Protein AF-J9GI43-F1 (afdb_monomer_lite)

pLDDT: mean 88.98, std 11.01, range [32.19, 98.62]

Secondary structure (DSSP, 8-state):
----------HHHH--SHHHHHHPPP--HHHHHHHHHHTT--SHHHHHHHHHHHHHHHTT---HHHHHHHHHHHHHHSS-HHHHHHHHHHHHHHHHHHHHHHHHHHHHHHHHHHHTTEEEETTEEEE--STTPPPEE-BSEEEEEEEEEE-TTT-EEEEEEEETT--EEEEEEEHHHHS-HHHHHHHHHTTSS--B-S-HHHHHHHHHHHHHTPPEEEE--S-EEETTTTEEEETTEEEETTEEEE--TTSEEE-TT--EEE-GGG-TTTTT-TTS-HHHHHS---TT-SS-HHHHHT-

Foldseek 3Di:
DDDPPDDDDDPCRQCPDPVSVVPDDDDDPLLVQLLVQVVPDDDPVSVVVSLLVSLVVLLPPPDPVVSQVSLCSSCVSDPHSVSSVVSNVVVVVVVVVVVVVVVVVVVVLQVLQVVLQWHDDLQWIWGDDPDPDDIDTFKQWDWAWDAFADDPPWIWTWIWIQGSVRDIDIFIDTVVLLQDPVSVQVRQVVRPRIGGDDDSSVSVSSCVSRVVVHHYAYEDPDAAADPVVQWGHALQFIQHPNDTFGADQQQWTQDPVRHIYHRRNNHPVCVPPCVPPVVRVVRHDDPPDPDDPVRVVVD

Structure (mmCIF, N/CA/C/O backbone):
data_AF-J9GI43-F1
#
_entry.id   AF-J9GI43-F1
#
loop_
_atom_site.group_PDB
_atom_site.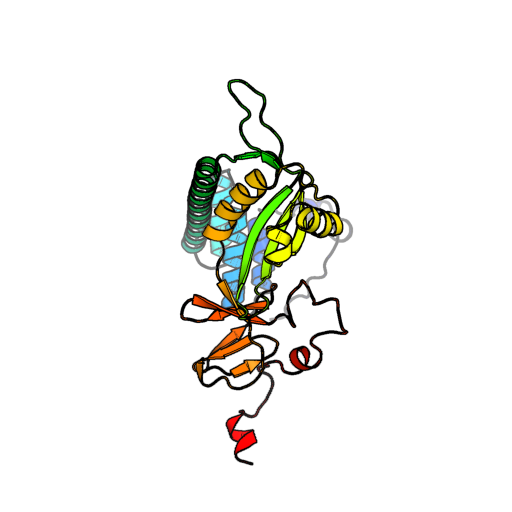id
_atom_site.type_symbol
_atom_site.label_atom_id
_atom_site.label_alt_id
_atom_site.label_comp_id
_atom_site.label_asym_id
_atom_site.label_entity_id
_atom_site.label_seq_id
_atom_site.pdbx_PDB_ins_code
_atom_site.Cartn_x
_atom_site.Cartn_y
_atom_site.Cartn_z
_atom_site.occupancy
_atom_site.B_iso_or_equiv
_atom_site.auth_seq_id
_atom_site.auth_comp_id
_atom_site.auth_asym_id
_atom_site.auth_atom_id
_atom_site.pdbx_PDB_model_num
ATOM 1 N N . ALA A 1 1 ? 6.685 -47.792 -23.337 1.00 35.84 1 ALA A N 1
ATOM 2 C CA . ALA A 1 1 ? 7.843 -47.096 -23.929 1.00 35.84 1 ALA A CA 1
ATOM 3 C C . ALA A 1 1 ? 8.709 -46.591 -22.785 1.00 35.84 1 ALA A C 1
ATOM 5 O O . ALA A 1 1 ? 8.205 -45.839 -21.958 1.00 35.84 1 ALA A O 1
ATOM 6 N N . ASN A 1 2 ? 9.942 -47.086 -22.672 1.00 32.19 2 ASN A N 1
ATOM 7 C CA . ASN A 1 2 ? 10.874 -46.687 -21.617 1.00 32.19 2 ASN A CA 1
ATOM 8 C C . ASN A 1 2 ? 11.159 -45.187 -21.737 1.00 32.19 2 ASN A C 1
ATOM 10 O O . ASN A 1 2 ? 11.643 -44.737 -22.772 1.00 32.19 2 ASN A O 1
ATOM 14 N N . ARG A 1 3 ? 10.839 -44.414 -20.694 1.00 41.19 3 ARG A N 1
ATOM 15 C CA . ARG A 1 3 ? 11.353 -43.050 -20.546 1.00 41.19 3 ARG A CA 1
ATOM 16 C C . ARG A 1 3 ? 12.842 -43.182 -20.231 1.00 41.19 3 ARG A C 1
ATOM 18 O O . ARG A 1 3 ? 13.187 -43.654 -19.152 1.00 41.19 3 ARG A O 1
ATOM 25 N N . GLU A 1 4 ? 13.705 -42.833 -21.182 1.00 39.66 4 GLU A N 1
ATOM 26 C CA . GLU A 1 4 ? 15.142 -42.711 -20.926 1.00 39.66 4 GLU A CA 1
ATOM 27 C C . GLU A 1 4 ? 15.361 -41.745 -19.759 1.00 39.66 4 GLU A C 1
ATOM 29 O O . GLU A 1 4 ? 14.876 -40.610 -19.765 1.00 39.66 4 GLU A O 1
ATOM 34 N N . VAL A 1 5 ? 16.076 -42.206 -18.735 1.00 46.59 5 VAL A N 1
ATOM 35 C CA . VAL A 1 5 ? 16.521 -41.350 -17.638 1.00 46.59 5 VAL A CA 1
ATOM 36 C C . VAL A 1 5 ? 17.623 -40.459 -18.201 1.00 46.59 5 VAL A C 1
ATOM 38 O O . VAL A 1 5 ? 18.751 -40.899 -18.405 1.00 46.59 5 VAL A O 1
ATOM 41 N N . LEU A 1 6 ? 17.279 -39.207 -18.502 1.00 56.28 6 LEU A N 1
ATOM 42 C CA . LEU A 1 6 ? 18.229 -38.197 -18.961 1.00 56.28 6 LEU A CA 1
ATOM 43 C C . LEU A 1 6 ? 19.194 -37.861 -17.818 1.00 56.28 6 LEU A C 1
ATOM 45 O O . LEU A 1 6 ? 18.869 -37.076 -16.927 1.00 56.28 6 LEU A O 1
ATOM 49 N N . ILE A 1 7 ? 20.386 -38.453 -17.846 1.00 71.75 7 ILE A N 1
ATOM 50 C CA . ILE A 1 7 ? 21.482 -38.081 -16.951 1.00 71.75 7 ILE A CA 1
ATOM 51 C C . ILE A 1 7 ? 22.000 -36.710 -17.397 1.00 71.75 7 ILE A C 1
ATOM 53 O O . ILE A 1 7 ? 22.328 -36.497 -18.566 1.00 71.75 7 ILE A O 1
ATOM 57 N N . LYS A 1 8 ? 22.028 -35.752 -16.468 1.00 78.56 8 LYS A N 1
ATOM 58 C CA . LYS A 1 8 ? 22.567 -34.414 -16.719 1.00 78.56 8 LYS A CA 1
ATOM 59 C C . LYS A 1 8 ? 24.091 -34.504 -16.798 1.00 78.56 8 LYS A C 1
ATOM 61 O O . LYS A 1 8 ? 24.728 -34.785 -15.790 1.00 78.56 8 LYS A O 1
ATOM 66 N N . ASN A 1 9 ? 24.643 -34.202 -17.966 1.00 84.94 9 ASN A N 1
ATOM 67 C CA . ASN A 1 9 ? 26.082 -34.082 -18.185 1.00 84.94 9 ASN A CA 1
ATOM 68 C C . ASN A 1 9 ? 26.480 -32.600 -18.224 1.00 84.94 9 ASN A C 1
ATOM 70 O O . ASN A 1 9 ? 25.691 -31.757 -18.666 1.00 84.94 9 ASN A O 1
ATOM 74 N N . ASP A 1 10 ? 27.682 -32.279 -17.753 1.00 88.81 10 ASP A N 1
ATOM 75 C CA . ASP A 1 10 ? 28.324 -31.005 -18.074 1.00 88.81 10 ASP A CA 1
ATOM 76 C C . ASP A 1 10 ? 28.932 -31.051 -19.488 1.00 88.81 10 ASP A C 1
ATOM 78 O O . ASP A 1 10 ? 28.861 -32.069 -20.185 1.00 88.81 10 ASP A O 1
ATOM 82 N N . ALA A 1 11 ? 29.460 -29.916 -19.950 1.00 86.50 11 ALA A N 1
ATOM 83 C CA . ALA A 1 11 ? 29.985 -29.799 -21.308 1.00 86.50 11 ALA A CA 1
ATOM 84 C C . ALA A 1 11 ? 31.150 -30.770 -21.551 1.00 86.50 11 ALA A C 1
ATOM 86 O O . ALA A 1 11 ? 31.143 -31.467 -22.563 1.00 86.50 11 ALA A O 1
ATOM 87 N N . ASP A 1 12 ? 32.080 -30.869 -20.599 1.00 88.19 12 ASP A N 1
ATOM 88 C CA . ASP A 1 12 ? 33.283 -31.697 -20.722 1.00 88.19 12 ASP A CA 1
ATOM 89 C C . ASP A 1 12 ? 32.953 -33.197 -20.680 1.00 88.19 12 ASP A C 1
ATOM 91 O O . ASP A 1 12 ? 33.539 -33.982 -21.424 1.00 88.19 12 ASP A O 1
ATOM 95 N N . SER A 1 13 ? 31.957 -33.609 -19.885 1.00 91.00 13 SER A N 1
ATOM 96 C CA . SER A 1 13 ? 31.507 -35.008 -19.858 1.00 91.00 13 SER A CA 1
ATOM 97 C C . SER A 1 13 ? 30.713 -35.395 -21.106 1.00 91.00 13 SER A C 1
ATOM 99 O O . SER A 1 13 ? 30.683 -36.573 -21.467 1.00 91.00 13 SER A O 1
ATOM 101 N N . TYR A 1 14 ? 30.042 -34.437 -21.756 1.00 87.50 14 TYR A N 1
ATOM 102 C CA . TYR A 1 14 ? 29.200 -34.694 -22.928 1.00 87.50 14 TYR A CA 1
ATOM 103 C C . TYR A 1 14 ? 29.969 -34.605 -24.253 1.00 87.50 14 TYR A C 1
ATOM 105 O O . TYR A 1 14 ? 29.785 -35.444 -25.135 1.00 87.50 14 TYR A O 1
ATOM 113 N N . ILE A 1 15 ? 30.831 -33.600 -24.412 1.00 91.25 15 ILE A N 1
ATOM 114 C CA . ILE A 1 15 ? 31.542 -33.311 -25.661 1.00 91.25 15 ILE A CA 1
ATOM 115 C C . ILE A 1 15 ? 32.872 -34.067 -25.657 1.00 91.25 15 ILE A C 1
ATOM 117 O O . ILE A 1 15 ? 33.941 -33.515 -25.420 1.00 91.25 15 ILE A O 1
ATOM 121 N N . GLN A 1 16 ? 32.791 -35.369 -25.924 1.00 92.19 16 GLN A N 1
ATOM 122 C CA . GLN A 1 16 ? 33.953 -36.266 -25.890 1.00 92.19 16 GLN A CA 1
ATOM 123 C C . GLN A 1 16 ? 34.709 -36.335 -27.226 1.00 92.19 16 GLN A C 1
ATOM 125 O O . GLN A 1 16 ? 35.770 -36.949 -27.315 1.00 92.19 16 GLN A O 1
ATOM 130 N N . SER A 1 17 ? 34.167 -35.731 -28.286 1.00 93.50 17 SER A N 1
ATOM 131 C CA . SER A 1 17 ? 34.776 -35.726 -29.614 1.00 93.50 17 SER A CA 1
ATOM 132 C C . SER A 1 17 ? 34.370 -34.498 -30.426 1.00 93.50 17 SER A C 1
ATOM 134 O O . SER A 1 17 ? 33.330 -33.875 -30.188 1.00 93.50 17 SER A O 1
ATOM 136 N N . MET A 1 18 ? 35.190 -34.181 -31.431 1.00 91.44 18 MET A N 1
ATOM 137 C CA . MET A 1 18 ? 34.902 -33.114 -32.391 1.00 91.44 18 MET A CA 1
ATOM 138 C C . MET A 1 18 ? 33.606 -33.387 -33.166 1.00 91.44 18 MET A C 1
ATOM 140 O O . MET A 1 18 ? 32.841 -32.463 -33.429 1.00 91.44 18 MET A O 1
ATOM 144 N N . ASP A 1 19 ? 33.318 -34.653 -33.471 1.00 93.88 19 ASP A N 1
ATOM 145 C CA . ASP A 1 19 ? 32.086 -35.043 -34.163 1.00 93.88 19 ASP A CA 1
ATOM 146 C C . ASP A 1 19 ? 30.840 -34.736 -33.321 1.00 93.88 19 ASP A C 1
ATOM 148 O O . ASP A 1 19 ? 29.858 -34.202 -33.840 1.00 93.88 19 ASP A O 1
ATOM 152 N N . ILE A 1 20 ? 30.890 -34.997 -32.006 1.00 90.19 20 ILE A N 1
ATOM 153 C CA . ILE A 1 20 ? 29.801 -34.636 -31.086 1.00 90.19 20 ILE A CA 1
ATOM 154 C C . ILE A 1 20 ? 29.624 -33.120 -31.067 1.00 90.19 20 ILE A C 1
ATOM 156 O O . ILE A 1 20 ? 28.498 -32.647 -31.220 1.00 90.19 20 ILE A O 1
ATOM 160 N N . TYR A 1 21 ? 30.719 -32.363 -30.946 1.00 89.25 21 TYR A N 1
ATOM 161 C CA . TYR A 1 21 ? 30.677 -30.901 -30.941 1.00 89.25 21 TYR A CA 1
ATOM 162 C C . TYR A 1 21 ? 30.021 -30.334 -32.207 1.00 89.25 21 TYR A C 1
ATOM 164 O O . TYR A 1 21 ? 29.091 -29.535 -32.117 1.00 89.25 21 TYR A O 1
ATOM 172 N N . LEU A 1 22 ? 30.449 -30.795 -33.385 1.00 91.75 22 LEU A N 1
ATOM 173 C CA . LEU A 1 22 ? 29.924 -30.334 -34.675 1.00 91.75 22 LEU A CA 1
ATOM 174 C C . LEU A 1 22 ? 28.471 -30.765 -34.925 1.00 91.75 22 LEU A C 1
ATOM 176 O O . LEU A 1 22 ? 27.777 -30.148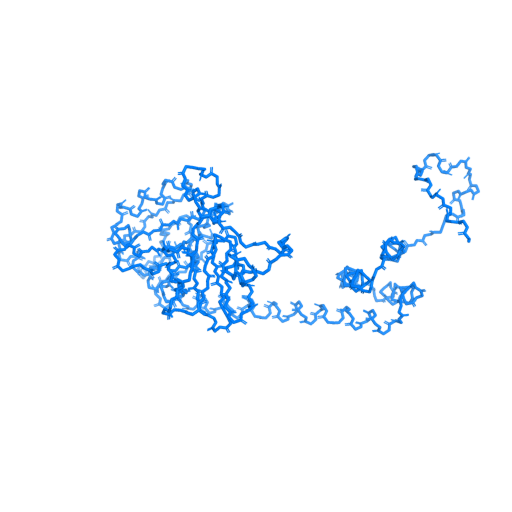 -35.732 1.00 91.75 22 LEU A O 1
ATOM 180 N N . SER A 1 23 ? 27.993 -31.803 -34.236 1.00 91.81 23 SER A N 1
ATOM 181 C CA . SER A 1 23 ? 26.600 -32.252 -34.326 1.00 91.81 23 SER A CA 1
ATOM 182 C C . SER A 1 23 ? 25.622 -31.432 -33.472 1.00 91.81 23 SER A C 1
ATOM 184 O O . SER A 1 23 ? 24.402 -31.566 -33.641 1.00 91.81 23 SER A O 1
ATOM 186 N N . LEU A 1 24 ? 26.127 -30.587 -32.559 1.00 89.19 24 LEU A N 1
ATOM 187 C CA . LEU A 1 24 ? 25.297 -29.768 -31.679 1.00 89.19 24 LEU A CA 1
ATOM 188 C C . LEU A 1 24 ? 24.480 -28.768 -32.497 1.00 89.19 24 LEU A C 1
ATOM 190 O O . LEU A 1 24 ? 25.004 -27.953 -33.252 1.00 89.19 24 LEU A O 1
ATOM 194 N N . LYS A 1 25 ? 23.160 -28.815 -32.318 1.00 88.56 25 LYS A N 1
ATOM 195 C CA . LYS A 1 25 ? 22.240 -27.896 -32.986 1.00 88.56 25 LYS A CA 1
ATOM 196 C C . LYS A 1 25 ? 21.964 -26.703 -32.092 1.00 88.56 25 LYS A C 1
ATOM 198 O O . LYS A 1 25 ? 21.468 -26.861 -30.975 1.00 88.56 25 LYS A O 1
ATOM 203 N N . GLU A 1 26 ? 22.217 -25.514 -32.620 1.00 88.56 26 GLU A N 1
ATOM 204 C CA . GLU A 1 26 ? 21.773 -24.283 -31.986 1.00 88.56 26 GLU A CA 1
ATOM 205 C C . GLU A 1 26 ? 20.250 -24.242 -31.884 1.00 88.56 26 GLU A C 1
ATOM 207 O O . GLU A 1 26 ? 19.511 -24.731 -32.747 1.00 88.56 26 GLU A O 1
ATOM 212 N N . LYS A 1 27 ? 19.772 -23.646 -30.795 1.00 90.50 27 LYS A N 1
ATOM 213 C CA . LYS A 1 27 ? 18.352 -23.565 -30.503 1.00 90.50 27 LYS A CA 1
ATOM 214 C C . LYS A 1 27 ? 18.026 -22.272 -29.790 1.00 90.50 27 LYS A C 1
ATOM 216 O O . LYS A 1 27 ? 18.730 -21.864 -28.871 1.00 90.50 27 LYS A O 1
ATOM 221 N N . TYR A 1 28 ? 16.905 -21.662 -30.163 1.00 94.19 28 TYR A N 1
ATOM 222 C CA . TYR A 1 28 ? 16.390 -20.517 -29.428 1.00 94.19 28 TYR A CA 1
ATOM 223 C C . TYR A 1 28 ? 16.081 -20.912 -27.989 1.00 94.19 28 TYR A C 1
ATOM 225 O O . TYR A 1 28 ? 15.345 -21.871 -27.742 1.00 94.19 28 TYR A O 1
ATOM 233 N N . PHE A 1 29 ? 16.589 -20.120 -27.046 1.00 94.44 29 PHE A N 1
ATOM 234 C CA . PHE A 1 29 ? 16.394 -20.340 -25.616 1.00 94.44 29 PHE A CA 1
ATOM 235 C C . PHE A 1 29 ? 14.920 -20.568 -25.250 1.00 94.44 29 PHE A C 1
ATOM 237 O O . PHE A 1 29 ? 14.605 -21.503 -24.524 1.00 94.44 29 PHE A O 1
ATOM 244 N N . LEU A 1 30 ? 14.006 -19.771 -25.813 1.00 94.88 30 LEU A N 1
ATOM 245 C CA . LEU A 1 30 ? 12.566 -19.876 -25.548 1.00 94.88 30 LEU A CA 1
ATOM 246 C C . LEU A 1 30 ? 11.972 -21.214 -26.002 1.00 94.88 30 LEU A C 1
ATOM 248 O O . LEU A 1 30 ? 11.105 -21.761 -25.328 1.00 94.88 30 LEU A O 1
ATOM 252 N N . VAL A 1 31 ? 12.462 -21.759 -27.117 1.00 95.38 31 VAL A N 1
ATOM 253 C CA . VAL A 1 31 ? 12.029 -23.061 -27.641 1.00 95.38 31 VAL A CA 1
ATOM 254 C C . VAL A 1 31 ? 12.610 -24.187 -26.789 1.00 95.38 31 VAL A C 1
ATOM 256 O O . VAL A 1 31 ? 11.893 -25.112 -26.425 1.00 95.38 31 VAL A O 1
ATOM 259 N N . TRP A 1 32 ? 13.892 -24.100 -26.425 1.00 95.06 32 TRP A N 1
ATOM 260 C CA . TRP A 1 32 ? 14.529 -25.057 -25.515 1.00 95.06 32 TRP A CA 1
ATOM 261 C C . TRP A 1 32 ? 13.838 -25.096 -24.142 1.00 95.06 32 TRP A C 1
ATOM 263 O O . TRP A 1 32 ? 13.542 -26.169 -23.620 1.00 95.06 32 TRP A O 1
ATOM 273 N N . MET A 1 33 ? 13.533 -23.926 -23.576 1.00 94.31 33 MET A N 1
ATOM 274 C CA . MET A 1 33 ? 12.859 -23.800 -22.284 1.00 94.31 33 MET A CA 1
ATOM 275 C C . MET A 1 33 ? 11.455 -24.404 -22.332 1.00 94.31 33 MET A C 1
ATOM 277 O O . MET A 1 33 ? 11.063 -25.106 -21.403 1.00 94.31 33 MET A O 1
ATOM 281 N N . ALA A 1 34 ? 10.723 -24.179 -23.426 1.00 95.19 34 ALA A N 1
ATOM 282 C CA . ALA A 1 34 ? 9.402 -24.757 -23.622 1.00 95.19 34 ALA A CA 1
ATOM 283 C C . ALA A 1 34 ? 9.424 -26.286 -23.592 1.00 95.19 34 ALA A C 1
ATOM 285 O O . ALA A 1 34 ? 8.627 -26.886 -22.881 1.00 95.19 34 ALA A O 1
ATOM 286 N N . GLU A 1 35 ? 10.367 -26.920 -24.288 1.00 93.44 35 GLU A N 1
ATOM 287 C CA . GLU A 1 35 ? 10.485 -28.384 -24.276 1.00 93.44 35 GLU A CA 1
ATOM 288 C C . GLU A 1 35 ? 10.730 -28.944 -22.880 1.00 93.44 35 GLU A C 1
ATOM 290 O O . GLU A 1 35 ? 10.177 -29.983 -22.532 1.00 93.44 35 GLU A O 1
ATOM 295 N N . LYS A 1 36 ? 11.547 -28.265 -22.069 1.00 91.69 36 LYS A N 1
ATOM 296 C CA . LYS A 1 36 ? 11.815 -28.703 -20.696 1.00 91.69 36 LYS A CA 1
ATOM 297 C C . LYS A 1 36 ? 10.607 -28.525 -19.786 1.00 91.69 36 LYS A C 1
ATOM 299 O O . LYS A 1 36 ? 10.346 -29.415 -18.987 1.00 91.69 36 LYS A O 1
ATOM 304 N N . LEU A 1 37 ? 9.879 -27.418 -19.928 1.00 91.75 37 LEU A N 1
ATOM 305 C CA . LEU A 1 37 ? 8.680 -27.152 -19.138 1.00 91.75 37 LEU A CA 1
ATOM 306 C C . LEU A 1 37 ? 7.557 -28.142 -19.475 1.00 91.75 37 LEU A C 1
ATOM 308 O O . LEU A 1 37 ? 7.090 -28.839 -18.583 1.00 91.75 37 LEU A O 1
ATOM 312 N N . PHE A 1 38 ? 7.196 -28.287 -20.753 1.00 92.44 38 PHE A N 1
ATOM 313 C CA . PHE A 1 38 ? 6.120 -29.198 -21.171 1.00 92.44 38 PHE A CA 1
ATOM 314 C C . PHE A 1 38 ? 6.453 -30.683 -20.961 1.00 92.44 38 PHE A C 1
ATOM 316 O O . PHE A 1 38 ? 5.553 -31.508 -20.862 1.00 92.44 38 PHE A O 1
ATOM 323 N N . ALA A 1 39 ? 7.734 -31.055 -20.861 1.00 88.69 39 ALA A N 1
ATOM 324 C CA . ALA A 1 39 ? 8.116 -32.419 -20.493 1.00 88.69 39 ALA A CA 1
ATOM 325 C C . ALA A 1 39 ? 7.852 -32.752 -19.009 1.00 88.69 39 ALA A C 1
ATOM 327 O O . ALA A 1 39 ? 7.870 -33.929 -18.647 1.00 88.69 39 ALA A O 1
ATOM 328 N N . GLN A 1 40 ? 7.658 -31.739 -18.157 1.00 87.06 40 GLN A N 1
ATOM 329 C CA . GLN A 1 40 ? 7.471 -31.883 -16.709 1.00 87.06 40 GLN A CA 1
ATOM 330 C C . GLN A 1 40 ? 6.020 -31.675 -16.258 1.00 87.06 40 GLN A C 1
ATOM 332 O O . GLN A 1 40 ? 5.701 -32.034 -15.129 1.00 87.06 40 GLN A O 1
ATOM 337 N N . THR A 1 41 ? 5.153 -31.123 -17.110 1.00 85.62 41 THR A N 1
ATOM 338 C CA . THR A 1 41 ? 3.746 -30.863 -16.779 1.00 85.62 41 THR A CA 1
ATOM 339 C C . THR A 1 41 ? 2.910 -32.140 -16.764 1.00 85.62 41 THR A C 1
ATOM 341 O O . THR A 1 41 ? 3.124 -33.047 -17.575 1.00 85.62 41 THR A O 1
ATOM 344 N N . SER A 1 42 ? 1.936 -32.195 -15.857 1.00 81.06 42 SER A N 1
ATOM 345 C CA . SER A 1 42 ? 1.058 -33.352 -15.645 1.00 81.06 42 SER A CA 1
ATOM 346 C C . SER A 1 42 ? -0.432 -33.060 -15.845 1.00 81.06 42 SER A C 1
ATOM 348 O O . SER A 1 42 ? -1.196 -33.997 -16.087 1.00 81.06 42 SER A O 1
ATOM 350 N N . ASP A 1 43 ? -0.839 -31.786 -15.812 1.00 86.31 43 ASP A N 1
ATOM 351 C CA . ASP A 1 43 ? -2.225 -31.361 -16.015 1.00 86.31 43 ASP A CA 1
ATOM 352 C C . ASP A 1 43 ? -2.376 -30.105 -16.901 1.00 86.31 43 ASP A C 1
ATOM 354 O O . ASP A 1 43 ? -1.421 -29.386 -17.206 1.00 86.31 43 ASP A O 1
ATOM 358 N N . LEU A 1 44 ? -3.622 -29.839 -17.318 1.00 83.75 44 LEU A N 1
ATOM 359 C CA . LEU A 1 44 ? -3.989 -28.722 -18.201 1.00 83.75 44 LEU A CA 1
ATOM 360 C C . LEU A 1 44 ? -3.718 -27.337 -17.582 1.00 83.75 44 LEU A C 1
ATOM 362 O O . LEU A 1 44 ? -3.514 -26.364 -18.315 1.00 83.75 44 LEU A O 1
ATOM 366 N N . ALA A 1 45 ? -3.748 -27.215 -16.252 1.00 81.69 45 ALA A N 1
ATOM 367 C CA . ALA A 1 45 ? -3.510 -25.945 -15.574 1.00 81.69 45 ALA A CA 1
ATOM 368 C C . ALA A 1 45 ? -2.016 -25.589 -15.616 1.00 81.69 45 ALA A C 1
ATOM 370 O O . ALA A 1 45 ? -1.664 -24.454 -15.954 1.00 81.69 45 ALA A O 1
ATOM 371 N N . GLU A 1 46 ? -1.138 -26.562 -15.360 1.00 85.75 46 GLU A N 1
ATOM 372 C CA . GLU A 1 46 ? 0.316 -26.425 -15.487 1.00 85.75 46 GLU A CA 1
ATOM 373 C C . GLU A 1 46 ? 0.738 -26.111 -16.934 1.00 85.75 46 GLU A C 1
ATOM 375 O O . GLU A 1 46 ? 1.593 -25.248 -17.168 1.00 85.75 46 GLU A O 1
ATOM 380 N N . GLU A 1 47 ? 0.095 -26.733 -17.927 1.00 88.75 47 GLU A N 1
ATOM 381 C CA . GLU A 1 47 ? 0.312 -26.418 -19.346 1.00 88.75 47 GLU A CA 1
ATOM 382 C C . GLU A 1 47 ? -0.044 -24.954 -19.669 1.00 88.75 47 GLU A C 1
ATOM 384 O O . GLU A 1 47 ? 0.710 -24.255 -20.358 1.00 88.75 47 GLU A O 1
ATOM 389 N N . GLY A 1 48 ? -1.160 -24.448 -19.130 1.00 87.44 48 GLY A N 1
ATOM 390 C CA . GLY A 1 48 ? -1.564 -23.044 -19.267 1.00 87.44 48 GLY A CA 1
ATOM 391 C C . GLY A 1 48 ? -0.570 -22.059 -18.634 1.00 87.44 48 GLY A C 1
ATOM 392 O O . GLY A 1 48 ? -0.278 -20.998 -19.206 1.00 87.44 48 GLY A O 1
ATOM 393 N N . GLN A 1 49 ? 0.013 -22.421 -17.488 1.00 90.19 49 GLN A N 1
ATOM 394 C CA . GLN A 1 49 ? 1.076 -21.640 -16.847 1.00 90.19 49 GLN A CA 1
ATOM 395 C C . GLN A 1 49 ? 2.353 -21.617 -17.698 1.00 90.19 49 GLN A C 1
ATOM 397 O O . GLN A 1 49 ? 2.976 -20.560 -17.843 1.00 90.19 49 GLN A O 1
ATOM 402 N N . CYS A 1 50 ? 2.713 -22.741 -18.327 1.00 93.25 50 CYS A N 1
ATOM 403 C CA . CYS A 1 50 ? 3.860 -22.818 -19.234 1.00 93.25 50 CYS A CA 1
ATOM 404 C C . CYS A 1 50 ? 3.696 -21.879 -20.433 1.00 93.25 50 CYS A C 1
ATOM 406 O O . CYS A 1 50 ? 4.609 -21.101 -20.733 1.00 93.25 50 CYS A O 1
ATOM 408 N N . VAL A 1 51 ? 2.519 -21.889 -21.073 1.00 94.69 51 VAL A N 1
ATOM 409 C CA . VAL A 1 51 ? 2.192 -20.960 -22.169 1.00 94.69 51 VAL A CA 1
ATOM 410 C C . VAL A 1 51 ? 2.368 -19.510 -21.725 1.00 94.69 51 VAL A C 1
ATOM 412 O O . VAL A 1 51 ? 3.047 -18.739 -22.408 1.00 94.69 51 VAL A O 1
ATOM 415 N N . SER A 1 52 ? 1.803 -19.148 -20.572 1.00 92.69 52 SER A N 1
ATOM 416 C CA . SER A 1 52 ? 1.874 -17.783 -20.038 1.00 92.69 52 SER A CA 1
ATOM 417 C C . SER A 1 52 ? 3.322 -17.351 -19.793 1.00 92.69 52 SER A C 1
ATOM 419 O O . SER A 1 52 ? 3.751 -16.313 -20.295 1.00 92.69 52 SER A O 1
ATOM 421 N N . ARG A 1 53 ? 4.117 -18.193 -19.122 1.00 94.75 53 ARG A N 1
ATOM 422 C CA . ARG A 1 53 ? 5.522 -17.914 -18.791 1.00 94.75 53 ARG A CA 1
ATOM 423 C C . ARG A 1 53 ? 6.400 -17.710 -20.027 1.00 94.75 53 ARG A C 1
ATOM 425 O O . ARG A 1 53 ? 7.217 -16.792 -20.070 1.00 94.75 53 ARG A O 1
ATOM 432 N N . ILE A 1 54 ? 6.249 -18.550 -21.049 1.00 96.44 54 ILE A N 1
ATOM 433 C CA . ILE A 1 54 ? 7.029 -18.421 -22.290 1.00 96.44 54 ILE A CA 1
ATOM 434 C C . ILE A 1 54 ? 6.573 -17.186 -23.079 1.00 96.44 54 ILE A C 1
ATOM 436 O O . ILE A 1 54 ? 7.410 -16.454 -23.612 1.00 96.44 54 ILE A O 1
ATOM 440 N N . ALA A 1 55 ? 5.265 -16.911 -23.124 1.00 95.88 55 ALA A N 1
ATOM 441 C CA . ALA A 1 55 ? 4.715 -15.728 -23.781 1.00 95.88 55 ALA A CA 1
ATOM 442 C C . ALA A 1 55 ? 5.180 -14.412 -23.118 1.00 95.88 55 ALA A C 1
ATOM 444 O O . ALA A 1 55 ? 5.447 -13.427 -23.815 1.00 95.88 55 ALA A O 1
ATOM 445 N N . GLU A 1 56 ? 5.365 -14.398 -21.794 1.00 93.31 56 GLU A N 1
ATOM 446 C CA . GLU A 1 56 ? 5.947 -13.261 -21.070 1.00 93.31 56 GLU A CA 1
ATOM 447 C C . GLU A 1 56 ? 7.377 -12.947 -21.503 1.00 93.31 56 GLU A C 1
ATOM 449 O O . GLU A 1 56 ? 7.736 -11.774 -21.606 1.00 93.31 56 GLU A O 1
ATOM 454 N N . LEU A 1 57 ? 8.188 -13.967 -21.787 1.00 95.06 57 LEU A N 1
ATOM 455 C CA . LEU A 1 57 ? 9.557 -13.778 -22.261 1.00 95.06 57 LEU A CA 1
ATOM 456 C C . LEU A 1 57 ? 9.594 -13.421 -23.753 1.00 95.06 57 LEU A C 1
ATOM 458 O O . LEU A 1 57 ? 10.323 -12.512 -24.155 1.00 95.06 57 LEU A O 1
ATOM 462 N N . LEU A 1 58 ? 8.748 -14.065 -24.566 1.00 94.75 58 LEU A N 1
ATOM 463 C CA . LEU A 1 58 ? 8.586 -13.768 -25.995 1.00 94.75 58 LEU A CA 1
ATOM 464 C C . LEU A 1 58 ? 8.287 -12.290 -26.261 1.00 94.75 58 LEU A C 1
ATOM 466 O O . LEU A 1 58 ? 8.718 -11.755 -27.282 1.00 94.75 58 LEU A O 1
ATOM 470 N N . ARG A 1 59 ? 7.582 -11.600 -25.352 1.00 92.88 59 ARG A N 1
ATOM 471 C CA . ARG A 1 59 ? 7.248 -10.176 -25.529 1.00 92.88 59 ARG A CA 1
ATOM 472 C C . ARG A 1 59 ? 8.483 -9.278 -25.665 1.00 92.88 59 ARG A C 1
ATOM 474 O O . ARG A 1 59 ? 8.345 -8.190 -26.221 1.00 92.88 59 ARG A O 1
ATOM 481 N N . PHE A 1 60 ? 9.638 -9.716 -25.156 1.00 92.62 60 PHE A N 1
ATOM 482 C CA . PHE A 1 60 ? 10.902 -8.977 -25.166 1.00 92.62 60 PHE A CA 1
ATOM 483 C C . PHE A 1 60 ? 11.773 -9.253 -26.397 1.00 92.62 60 PHE A C 1
ATOM 485 O O . PHE A 1 60 ? 12.766 -8.553 -26.602 1.00 92.62 60 PHE A O 1
ATOM 492 N N . VAL A 1 61 ? 11.408 -10.228 -27.233 1.00 93.56 61 VAL A N 1
ATOM 493 C CA . VAL A 1 61 ? 12.089 -10.473 -28.507 1.00 93.56 61 VAL A CA 1
ATOM 494 C C . VAL A 1 61 ? 11.756 -9.323 -29.458 1.00 93.56 61 VAL A C 1
ATOM 496 O O . VAL A 1 61 ? 10.605 -9.150 -29.856 1.00 93.56 61 VAL A O 1
ATOM 499 N N . LYS A 1 62 ? 12.763 -8.499 -29.769 1.00 91.50 62 LYS A N 1
ATOM 500 C CA . LYS A 1 62 ? 12.621 -7.319 -30.641 1.00 91.50 62 LYS A CA 1
ATOM 501 C C . LYS A 1 62 ? 12.738 -7.663 -32.123 1.00 91.50 62 LYS A C 1
ATOM 503 O O . LYS A 1 62 ? 12.114 -7.003 -32.944 1.00 91.50 62 LYS A O 1
ATOM 508 N N . ASP A 1 63 ? 13.555 -8.663 -32.445 1.00 95.56 63 ASP A N 1
ATOM 509 C CA . ASP A 1 63 ? 13.748 -9.117 -33.817 1.00 95.56 63 ASP A CA 1
ATOM 510 C C . ASP A 1 63 ? 12.517 -9.906 -34.282 1.00 95.56 63 ASP A C 1
ATOM 512 O O . ASP A 1 63 ? 12.155 -10.933 -33.701 1.00 95.56 63 ASP A O 1
ATOM 516 N N . GLN A 1 64 ? 11.860 -9.398 -35.324 1.00 93.62 64 GLN A N 1
ATOM 517 C CA . GLN A 1 64 ? 10.612 -9.957 -35.832 1.00 93.62 64 GLN A CA 1
ATOM 518 C C . GLN A 1 64 ? 10.808 -11.348 -36.448 1.00 93.62 64 GLN A C 1
ATOM 520 O O . GLN A 1 64 ? 9.962 -12.223 -36.268 1.00 93.62 64 GLN A O 1
ATOM 525 N N . MET A 1 65 ? 11.934 -11.579 -37.125 1.00 94.94 65 MET A N 1
ATOM 526 C CA . MET A 1 65 ? 12.237 -12.866 -37.743 1.00 94.94 65 MET A CA 1
ATOM 527 C C . MET A 1 65 ? 12.482 -13.932 -36.670 1.00 94.94 65 MET A C 1
ATOM 529 O O . MET A 1 65 ? 11.899 -15.017 -36.740 1.00 94.94 65 MET A O 1
ATOM 533 N N . VAL A 1 66 ? 13.261 -13.604 -35.633 1.00 94.88 66 VAL A N 1
ATOM 534 C CA . VAL A 1 66 ? 13.490 -14.493 -34.479 1.00 94.88 66 VAL A CA 1
ATOM 535 C C . VAL A 1 66 ? 12.180 -14.782 -33.745 1.00 94.88 66 VAL A C 1
ATOM 537 O O . VAL A 1 66 ? 11.928 -15.926 -33.358 1.00 94.88 66 VAL A O 1
ATOM 540 N N . TYR A 1 67 ? 11.323 -13.772 -33.574 1.00 95.94 67 TYR A N 1
ATOM 541 C CA . TYR A 1 67 ? 10.007 -13.937 -32.960 1.00 95.94 67 TYR A CA 1
ATOM 542 C C . TYR A 1 67 ? 9.140 -14.927 -33.750 1.00 95.94 67 TYR A C 1
ATOM 544 O O . TYR A 1 67 ? 8.629 -15.890 -33.174 1.00 95.94 67 TYR A O 1
ATOM 552 N N . ASP A 1 68 ? 9.013 -14.746 -35.067 1.00 96.25 68 ASP A N 1
ATOM 553 C CA . ASP A 1 68 ? 8.194 -15.619 -35.913 1.00 96.25 68 ASP A CA 1
ATOM 554 C C . ASP A 1 68 ? 8.741 -17.054 -35.979 1.00 96.25 68 ASP A C 1
ATOM 556 O O . ASP A 1 68 ? 7.965 -18.016 -35.933 1.00 96.25 68 ASP A O 1
ATOM 560 N N . GLN A 1 69 ? 10.067 -17.220 -35.990 1.00 95.81 69 GLN A N 1
ATOM 561 C CA . GLN A 1 69 ? 10.712 -18.532 -35.900 1.00 95.81 69 GLN A CA 1
ATOM 562 C C . GLN A 1 69 ? 10.447 -19.213 -34.550 1.00 95.81 69 GLN A C 1
ATOM 564 O O . GLN A 1 69 ? 10.109 -20.401 -34.528 1.00 95.81 69 GLN A O 1
ATOM 569 N N . CYS A 1 70 ? 10.533 -18.478 -33.435 1.00 96.94 70 CYS A N 1
ATOM 570 C CA . CYS A 1 70 ? 10.186 -18.999 -32.112 1.00 96.94 70 CYS A CA 1
ATOM 571 C C . CYS A 1 70 ? 8.715 -19.431 -32.057 1.00 96.94 70 CYS A C 1
ATOM 573 O O . CYS A 1 70 ? 8.432 -20.555 -31.655 1.00 96.94 70 CYS A O 1
ATOM 575 N N . ILE A 1 71 ? 7.781 -18.591 -32.519 1.00 97.19 71 ILE A N 1
ATOM 576 C CA . ILE A 1 71 ? 6.345 -18.917 -32.573 1.00 97.19 71 ILE A CA 1
ATOM 577 C C . ILE A 1 71 ? 6.094 -20.181 -33.405 1.00 97.19 71 ILE A C 1
ATOM 579 O O . ILE A 1 71 ? 5.319 -21.049 -32.995 1.00 97.19 71 ILE A O 1
ATOM 583 N N . GLY A 1 72 ? 6.750 -20.300 -34.563 1.00 96.50 72 GLY A N 1
ATOM 584 C CA . GLY A 1 72 ? 6.646 -21.468 -35.434 1.00 96.50 72 GLY A CA 1
ATOM 585 C C . GLY A 1 72 ? 7.115 -22.759 -34.761 1.00 96.50 72 GLY A C 1
ATOM 586 O O . GLY A 1 72 ? 6.441 -23.782 -34.870 1.00 96.50 72 GLY A O 1
ATOM 587 N N . GLN A 1 73 ? 8.243 -22.718 -34.047 1.00 96.06 73 GLN A N 1
ATOM 588 C CA . GLN A 1 73 ? 8.778 -23.879 -33.327 1.00 96.06 73 GLN A CA 1
ATOM 589 C C . GLN A 1 73 ? 7.959 -24.218 -32.074 1.00 96.06 73 GLN A C 1
ATOM 591 O O . GLN A 1 73 ? 7.672 -25.387 -31.837 1.00 96.06 73 GLN A O 1
ATOM 596 N N . LEU A 1 74 ? 7.506 -23.217 -31.319 1.00 97.00 74 LEU A N 1
ATOM 597 C CA . LEU A 1 74 ? 6.649 -23.410 -30.146 1.00 97.00 74 LEU A CA 1
ATOM 598 C C . LEU A 1 74 ? 5.304 -24.042 -30.512 1.00 97.00 74 LEU A C 1
ATOM 600 O O . LEU A 1 74 ? 4.833 -24.931 -29.808 1.00 97.00 74 LEU A O 1
ATOM 604 N N . GLY A 1 75 ? 4.727 -23.664 -31.657 1.00 95.06 75 GLY A N 1
ATOM 605 C CA . GLY A 1 75 ? 3.520 -24.301 -32.184 1.00 95.06 75 GLY A CA 1
ATOM 606 C C . GLY A 1 75 ? 3.696 -25.780 -32.554 1.00 95.06 75 GLY A C 1
ATOM 607 O O . GLY A 1 75 ? 2.696 -26.467 -32.710 1.00 95.06 75 GLY A O 1
ATOM 608 N N . LYS A 1 76 ? 4.933 -26.278 -32.697 1.00 94.94 76 LYS A N 1
ATOM 609 C CA . LYS A 1 76 ? 5.213 -27.715 -32.874 1.00 94.94 76 LYS A CA 1
ATOM 610 C C . LYS A 1 76 ? 5.346 -28.459 -31.543 1.00 94.94 76 LYS A C 1
ATOM 612 O O . LYS A 1 76 ? 5.146 -29.665 -31.525 1.00 94.94 76 LYS A O 1
ATOM 617 N N . ILE A 1 77 ? 5.700 -27.755 -30.466 1.00 93.31 77 ILE A N 1
ATOM 618 C CA . ILE A 1 77 ? 5.828 -28.323 -29.117 1.00 93.31 77 ILE A CA 1
ATOM 619 C C . ILE A 1 77 ? 4.448 -28.441 -28.472 1.00 93.31 77 ILE A C 1
ATOM 621 O O . ILE A 1 77 ? 4.101 -29.495 -27.953 1.00 93.31 77 ILE A O 1
ATOM 625 N N . TYR A 1 78 ? 3.660 -27.364 -28.516 1.00 92.75 78 TYR A N 1
ATOM 626 C CA . TYR A 1 78 ? 2.350 -27.316 -27.876 1.00 92.75 78 TYR A CA 1
ATOM 627 C C . TYR A 1 78 ? 1.400 -26.344 -28.592 1.00 92.75 78 TYR A C 1
ATOM 629 O O . TYR A 1 78 ? 1.751 -25.199 -28.903 1.00 92.75 78 TYR A O 1
ATOM 637 N N . GLY A 1 79 ? 0.166 -26.794 -28.834 1.00 91.94 79 GLY A N 1
ATOM 638 C CA . GLY A 1 79 ? -0.899 -25.991 -29.435 1.00 91.94 79 GLY A CA 1
ATOM 639 C C . GLY A 1 79 ? -0.662 -25.617 -30.905 1.00 91.94 79 GLY A C 1
ATOM 640 O O . GLY A 1 79 ? -0.179 -26.407 -31.706 1.00 91.94 79 GLY A O 1
ATOM 641 N N . LYS A 1 80 ? -1.073 -24.402 -31.289 1.00 94.31 80 LYS A N 1
ATOM 642 C CA . LYS A 1 80 ? -0.883 -23.837 -32.640 1.00 94.31 80 LYS A CA 1
ATOM 643 C C . LYS A 1 80 ? -0.206 -22.475 -32.539 1.00 94.31 80 LYS A C 1
ATOM 645 O O . LYS A 1 80 ? -0.349 -21.786 -31.535 1.00 94.31 80 LYS A O 1
ATOM 650 N N . THR A 1 81 ? 0.439 -22.016 -33.609 1.00 95.31 81 THR A N 1
ATOM 651 C CA . THR A 1 81 ? 1.086 -20.685 -33.668 1.00 95.31 81 THR A CA 1
ATOM 652 C C . THR A 1 81 ? 0.160 -19.537 -33.241 1.00 95.31 81 THR A C 1
ATOM 654 O O . THR A 1 81 ? 0.598 -18.597 -32.580 1.00 95.31 81 THR A O 1
ATOM 657 N N . ARG A 1 82 ? -1.141 -19.632 -33.557 1.00 95.31 82 ARG A N 1
ATOM 658 C CA . ARG A 1 82 ? -2.167 -18.664 -33.137 1.00 95.31 82 ARG A CA 1
ATOM 659 C C . ARG A 1 82 ? -2.303 -18.555 -31.615 1.00 95.31 82 ARG A C 1
ATOM 661 O O . ARG A 1 82 ? -2.464 -17.445 -31.125 1.00 95.31 82 ARG A O 1
ATOM 668 N N . LEU A 1 83 ? -2.218 -19.667 -30.881 1.00 95.62 83 LEU A N 1
ATOM 669 C CA . LEU A 1 83 ? -2.292 -19.670 -29.415 1.00 95.62 83 LEU A CA 1
ATOM 670 C C . LEU A 1 83 ? -1.169 -18.814 -28.825 1.00 95.62 83 LEU A C 1
ATOM 672 O O . LEU A 1 83 ? -1.429 -17.925 -28.023 1.00 95.62 83 LEU A O 1
ATOM 676 N N . TRP A 1 84 ? 0.057 -19.013 -29.307 1.00 96.81 84 TRP A N 1
ATOM 677 C CA . TRP A 1 84 ? 1.225 -18.265 -28.851 1.00 96.81 84 TRP A CA 1
ATOM 678 C C . TRP A 1 84 ? 1.147 -16.776 -29.192 1.00 96.81 84 TRP A C 1
ATOM 680 O O . TRP A 1 84 ? 1.418 -15.935 -28.338 1.00 96.81 84 TRP A O 1
ATOM 690 N N . ARG A 1 85 ? 0.715 -16.431 -30.414 1.00 96.12 85 ARG A N 1
ATOM 691 C CA . ARG A 1 85 ? 0.507 -15.025 -30.806 1.00 96.12 85 ARG A CA 1
ATOM 692 C C . ARG A 1 85 ? -0.536 -14.343 -29.925 1.00 96.12 85 ARG A C 1
ATOM 694 O O . ARG A 1 85 ? -0.268 -13.259 -29.416 1.00 96.12 85 ARG A O 1
ATOM 701 N N . ASN A 1 86 ? -1.673 -15.003 -29.700 1.00 95.12 86 ASN A N 1
ATOM 702 C CA . ASN A 1 86 ? -2.739 -14.484 -28.849 1.00 95.12 86 ASN A CA 1
ATOM 703 C C . ASN A 1 86 ? -2.263 -14.294 -27.400 1.00 95.12 86 ASN A C 1
ATOM 705 O O . ASN A 1 86 ? -2.540 -13.258 -26.806 1.00 95.12 86 ASN A O 1
ATOM 709 N N . ALA A 1 87 ? -1.520 -15.256 -26.842 1.00 94.38 87 ALA A N 1
ATOM 710 C CA . ALA A 1 87 ? -0.990 -15.166 -25.482 1.00 94.38 87 ALA A CA 1
ATOM 711 C C . ALA A 1 87 ? -0.033 -13.970 -25.320 1.00 94.38 87 ALA A C 1
ATOM 713 O O . ALA A 1 87 ? -0.172 -13.176 -24.388 1.00 94.38 87 ALA A O 1
ATOM 714 N N . VAL A 1 88 ? 0.895 -13.776 -26.266 1.00 95.12 88 VAL A N 1
ATOM 715 C CA . VAL A 1 88 ? 1.812 -12.622 -26.257 1.00 95.12 88 VAL A CA 1
ATOM 716 C C . VAL A 1 88 ? 1.047 -11.304 -26.406 1.00 95.12 88 VAL A C 1
ATOM 718 O O . VAL A 1 88 ? 1.362 -10.324 -25.729 1.00 95.12 88 VAL A O 1
ATOM 721 N N . GLU A 1 89 ? 0.040 -11.257 -27.277 1.00 93.44 89 GLU A N 1
ATOM 722 C CA . GLU A 1 89 ? -0.788 -10.068 -27.483 1.00 93.44 89 GLU A CA 1
ATOM 723 C C . GLU A 1 89 ? -1.598 -9.702 -26.233 1.00 93.44 89 GLU A C 1
ATOM 725 O O . GLU A 1 89 ? -1.597 -8.540 -25.822 1.00 93.44 89 GLU A O 1
ATOM 730 N N . GLN A 1 90 ? -2.214 -10.683 -25.571 1.00 91.38 90 GLN A N 1
ATOM 731 C CA . GLN A 1 90 ? -2.911 -10.483 -24.300 1.00 91.38 90 GLN A CA 1
ATOM 732 C C . GLN A 1 90 ? -1.973 -9.916 -23.229 1.00 91.38 90 GLN A C 1
ATOM 734 O O . GLN A 1 90 ? -2.303 -8.914 -22.594 1.00 91.38 90 GLN A O 1
ATOM 739 N N . ILE A 1 91 ? -0.768 -10.476 -23.084 1.00 89.88 91 ILE A N 1
ATOM 740 C CA . ILE A 1 91 ? 0.236 -9.984 -22.129 1.00 89.88 91 ILE A CA 1
ATOM 741 C C . ILE A 1 91 ? 0.676 -8.555 -22.471 1.00 89.88 91 ILE A C 1
ATOM 743 O O . ILE A 1 91 ? 0.804 -7.715 -21.578 1.00 89.88 91 ILE A O 1
ATOM 747 N N . ARG A 1 92 ? 0.890 -8.242 -23.755 1.00 89.88 92 ARG A N 1
ATOM 748 C CA . ARG A 1 92 ? 1.240 -6.884 -24.205 1.00 89.88 92 ARG A CA 1
ATOM 749 C C . ARG A 1 92 ? 0.118 -5.889 -23.914 1.00 89.88 92 ARG A C 1
ATOM 751 O O . ARG A 1 92 ? 0.399 -4.787 -23.447 1.00 89.88 92 ARG A O 1
ATOM 758 N N . ASN A 1 93 ? -1.132 -6.268 -24.158 1.00 87.19 93 ASN A N 1
ATOM 759 C CA . ASN A 1 93 ? -2.294 -5.418 -23.912 1.00 87.19 93 ASN A CA 1
ATOM 760 C C . ASN A 1 93 ? -2.526 -5.195 -22.415 1.00 87.19 93 ASN A C 1
ATOM 762 O O . ASN A 1 93 ? -2.760 -4.059 -22.008 1.00 87.19 93 ASN A O 1
ATOM 766 N N . ASN A 1 94 ? -2.371 -6.229 -21.589 1.00 83.12 94 ASN A N 1
ATOM 767 C CA . ASN A 1 94 ? -2.435 -6.099 -20.135 1.00 83.12 94 ASN A CA 1
ATOM 768 C C . ASN A 1 94 ? -1.312 -5.195 -19.614 1.00 83.12 94 ASN A C 1
ATOM 770 O O . ASN A 1 94 ? -1.585 -4.256 -18.877 1.00 83.12 94 ASN A O 1
ATOM 774 N N . ALA A 1 95 ? -0.074 -5.374 -20.087 1.00 78.00 95 ALA A N 1
ATOM 775 C CA . ALA A 1 95 ? 1.043 -4.506 -19.711 1.00 78.00 95 ALA A CA 1
ATOM 776 C C . ALA A 1 95 ? 0.827 -3.036 -20.121 1.00 78.00 95 ALA A C 1
ATOM 778 O O . ALA A 1 95 ? 1.228 -2.132 -19.389 1.00 78.00 95 ALA A O 1
ATOM 779 N N . LYS A 1 96 ? 0.185 -2.778 -21.269 1.00 78.50 96 LYS A N 1
ATOM 780 C CA . LYS A 1 96 ? -0.218 -1.422 -21.680 1.00 78.50 96 LYS A CA 1
ATOM 781 C C . LYS A 1 96 ? -1.295 -0.855 -20.756 1.00 78.50 96 LYS A C 1
ATOM 783 O O . LYS A 1 96 ? -1.115 0.249 -20.260 1.00 78.50 96 LYS A O 1
ATOM 788 N N . LYS A 1 97 ? -2.356 -1.618 -20.468 1.00 73.31 97 LYS A N 1
ATOM 789 C CA . LYS A 1 97 ? -3.433 -1.204 -19.554 1.00 73.31 97 LYS A CA 1
ATOM 790 C C . LYS A 1 97 ? -2.901 -0.870 -18.162 1.00 73.31 97 LYS A C 1
ATOM 792 O O . LYS A 1 97 ? -3.214 0.197 -17.655 1.00 73.31 97 LYS A O 1
ATOM 797 N N . THR A 1 98 ? -2.050 -1.721 -17.586 1.00 68.94 98 THR A N 1
ATOM 798 C CA . THR A 1 98 ? -1.421 -1.482 -16.276 1.00 68.94 98 THR A CA 1
ATOM 799 C C . THR A 1 98 ? -0.542 -0.230 -16.273 1.00 68.94 98 THR A C 1
ATOM 801 O O . THR A 1 98 ? -0.486 0.483 -15.276 1.00 68.94 98 THR A O 1
ATOM 804 N N . ARG A 1 99 ? 0.144 0.070 -17.385 1.00 70.69 99 ARG A N 1
ATOM 805 C CA . ARG A 1 99 ? 0.928 1.308 -17.516 1.00 70.69 99 ARG A CA 1
ATOM 806 C C . ARG A 1 99 ? 0.038 2.545 -17.575 1.00 70.69 99 ARG A C 1
ATOM 808 O O . ARG A 1 99 ? 0.339 3.510 -16.885 1.00 70.69 99 ARG A O 1
ATOM 815 N N . THR A 1 100 ? -1.038 2.512 -18.359 1.00 68.12 100 THR A N 1
ATOM 816 C CA . THR A 1 100 ? -1.978 3.636 -18.470 1.00 68.12 100 THR A CA 1
ATOM 817 C C . THR A 1 100 ? -2.671 3.907 -17.138 1.00 68.12 100 THR A C 1
ATOM 819 O O . THR A 1 100 ? -2.588 5.019 -16.633 1.00 68.12 100 THR A O 1
ATOM 822 N N . THR A 1 101 ? -3.232 2.880 -16.492 1.00 68.44 101 THR A N 1
ATOM 823 C CA . THR A 1 101 ? -3.874 3.044 -15.177 1.00 68.44 101 THR A CA 1
ATOM 824 C C . THR A 1 101 ? -2.889 3.483 -14.093 1.00 68.44 101 THR A C 1
ATOM 826 O O . THR A 1 101 ? -3.256 4.241 -13.200 1.00 68.44 101 THR A O 1
ATOM 829 N N . GLY A 1 102 ? -1.629 3.041 -14.165 1.00 71.12 102 GLY A N 1
ATOM 830 C CA . GLY A 1 102 ? -0.569 3.514 -13.276 1.00 71.12 102 GLY A CA 1
ATOM 831 C C . GLY A 1 102 ? -0.214 4.991 -13.486 1.00 71.12 102 GLY A C 1
ATOM 832 O O . GLY A 1 102 ? 0.040 5.696 -12.511 1.00 71.12 102 GLY A O 1
ATOM 833 N N . MET A 1 103 ? -0.217 5.473 -14.733 1.00 73.62 103 MET A N 1
ATOM 834 C CA . MET A 1 103 ? -0.001 6.891 -15.043 1.00 73.62 103 MET A CA 1
ATOM 835 C C . MET A 1 103 ? -1.150 7.763 -14.531 1.00 73.62 103 MET A C 1
ATOM 837 O O . MET A 1 103 ? -0.877 8.774 -13.888 1.00 73.62 103 MET A O 1
ATOM 841 N N . ASP A 1 104 ? -2.398 7.345 -14.744 1.00 80.06 104 ASP A N 1
ATOM 842 C CA . ASP A 1 104 ? -3.581 8.098 -14.308 1.00 80.06 104 ASP A CA 1
ATOM 843 C C . ASP A 1 104 ? -3.618 8.243 -12.780 1.00 80.06 104 ASP A C 1
ATOM 845 O O . ASP A 1 104 ? -3.768 9.349 -12.264 1.00 80.06 104 ASP A O 1
ATOM 849 N N . LYS A 1 105 ? -3.359 7.153 -12.042 1.00 83.00 105 LYS A N 1
ATOM 850 C CA . LYS A 1 105 ? -3.281 7.183 -10.570 1.00 83.00 105 LYS A CA 1
ATOM 851 C C . LYS A 1 105 ? -2.182 8.108 -10.056 1.00 83.00 105 LYS A C 1
ATOM 853 O O . LYS A 1 105 ? -2.392 8.849 -9.100 1.00 83.00 105 LYS A O 1
ATOM 858 N N . LYS A 1 106 ? -1.006 8.082 -10.690 1.00 85.62 106 LYS A N 1
ATOM 859 C CA . LYS A 1 106 ? 0.117 8.943 -10.299 1.00 85.62 106 LYS A CA 1
ATOM 860 C C . LYS A 1 106 ? -0.185 10.421 -10.559 1.00 85.62 106 LYS A C 1
ATOM 862 O O . LYS A 1 106 ? 0.243 11.281 -9.787 1.00 85.62 106 LYS A O 1
ATOM 867 N N . GLN A 1 107 ? -0.903 10.716 -11.642 1.00 87.94 107 GLN A N 1
ATOM 868 C CA . GLN A 1 107 ? -1.340 12.071 -11.953 1.00 87.94 107 GLN A CA 1
ATOM 869 C C . GLN A 1 107 ? -2.365 12.561 -10.923 1.00 87.94 107 GLN A C 1
ATOM 871 O O . GLN A 1 107 ? -2.166 13.621 -10.338 1.00 87.94 107 GLN A O 1
ATOM 876 N N . GLU A 1 108 ? -3.377 11.747 -10.618 1.00 90.62 108 GLU A N 1
ATOM 877 C CA . GLU A 1 108 ? -4.390 12.039 -9.596 1.00 90.62 108 GLU A CA 1
ATOM 878 C C . GLU A 1 108 ? -3.760 12.311 -8.219 1.00 90.62 108 GLU A C 1
ATOM 880 O O . GLU A 1 108 ? -4.107 13.280 -7.548 1.00 90.62 108 GLU A O 1
ATOM 885 N N . GLU A 1 109 ? -2.776 11.503 -7.812 1.00 92.31 109 GLU A N 1
ATOM 886 C CA . GLU A 1 109 ? -2.019 11.722 -6.573 1.00 92.31 109 GLU A CA 1
ATOM 887 C C . GLU A 1 109 ? -1.245 13.035 -6.573 1.00 92.31 109 GLU A C 1
ATOM 889 O O . GLU A 1 109 ? -1.237 13.756 -5.574 1.00 92.31 109 GLU A O 1
ATOM 894 N N . THR A 1 110 ? -0.596 13.352 -7.694 1.00 93.25 110 THR A N 1
ATOM 895 C CA . THR A 1 110 ? 0.169 14.592 -7.846 1.00 93.25 110 THR A CA 1
ATOM 896 C C . THR A 1 110 ? -0.747 15.808 -7.742 1.00 93.25 110 THR A C 1
ATOM 898 O O . THR A 1 110 ? -0.396 16.789 -7.084 1.00 93.25 110 THR A O 1
ATOM 901 N N . ASP A 1 111 ? -1.928 15.744 -8.352 1.00 94.00 111 ASP A N 1
ATOM 902 C CA . ASP A 1 111 ? -2.900 16.832 -8.315 1.00 94.00 111 ASP A CA 1
ATOM 903 C C . ASP A 1 111 ? -3.539 16.974 -6.926 1.00 94.00 111 ASP A C 1
ATOM 905 O O . ASP A 1 111 ? -3.660 18.094 -6.428 1.00 94.00 111 ASP A O 1
ATOM 909 N N . ALA A 1 112 ? -3.840 15.867 -6.239 1.00 94.81 112 ALA A N 1
ATOM 910 C CA . ALA A 1 112 ? -4.332 15.886 -4.860 1.00 94.81 112 ALA A CA 1
ATOM 911 C C . ALA A 1 112 ? -3.308 16.480 -3.873 1.00 94.81 112 ALA A C 1
ATOM 913 O O . ALA A 1 112 ? -3.673 17.268 -3.002 1.00 94.81 112 ALA A O 1
ATOM 914 N N . LEU A 1 113 ? -2.015 16.165 -4.022 1.00 96.25 113 LEU A N 1
ATOM 915 C CA . LEU A 1 113 ? -0.955 16.792 -3.220 1.00 96.25 113 LEU A CA 1
ATOM 916 C C . LEU A 1 113 ? -0.896 18.306 -3.452 1.00 96.25 113 LEU A C 1
ATOM 918 O O . LEU A 1 113 ? -0.807 19.075 -2.494 1.00 96.25 113 LEU A O 1
ATOM 922 N N . ARG A 1 114 ? -0.996 18.747 -4.712 1.00 94.94 114 ARG A N 1
ATOM 923 C CA . ARG A 1 114 ? -0.988 20.176 -5.057 1.00 94.94 114 ARG A CA 1
ATOM 924 C C . ARG A 1 114 ? -2.171 20.925 -4.454 1.00 94.94 114 ARG A C 1
ATOM 926 O O . ARG A 1 114 ? -1.985 22.056 -4.011 1.00 94.94 114 ARG A O 1
ATOM 933 N N . GLN A 1 115 ? -3.352 20.305 -4.399 1.00 95.44 115 GLN A N 1
ATOM 934 C CA . GLN A 1 115 ? -4.547 20.901 -3.786 1.00 95.44 115 GLN A CA 1
ATOM 935 C C . GLN A 1 115 ? -4.338 21.247 -2.306 1.00 95.44 115 GLN A C 1
ATOM 937 O O . GLN A 1 115 ? -4.831 22.276 -1.853 1.00 95.44 115 GLN A O 1
ATOM 942 N N . VAL A 1 116 ? -3.544 20.454 -1.579 1.00 95.69 116 VAL A N 1
ATOM 943 C CA . VAL A 1 116 ? -3.182 20.725 -0.175 1.00 95.69 116 VAL A CA 1
ATOM 944 C C . VAL A 1 116 ? -1.852 21.483 -0.025 1.00 95.69 116 VAL A C 1
ATOM 946 O O . VAL A 1 116 ? -1.288 21.557 1.067 1.00 95.69 116 VAL A O 1
ATOM 949 N N . GLY A 1 117 ? -1.321 22.054 -1.113 1.00 94.75 117 GLY A N 1
ATOM 950 C CA . GLY A 1 117 ? -0.093 22.858 -1.104 1.00 94.75 117 GLY A CA 1
ATOM 951 C C . GLY A 1 117 ? 1.198 22.051 -0.922 1.00 94.75 117 GLY A C 1
ATOM 952 O O . GLY A 1 117 ? 2.198 22.587 -0.432 1.00 94.75 117 GLY A O 1
ATOM 953 N N . LEU A 1 118 ? 1.180 20.770 -1.293 1.00 96.75 118 LEU A N 1
ATOM 954 C CA . LEU A 1 118 ? 2.299 19.843 -1.161 1.00 96.75 118 LEU A CA 1
ATOM 955 C C . LEU A 1 118 ? 2.766 19.317 -2.517 1.00 96.75 118 LEU A C 1
ATOM 957 O O . LEU A 1 118 ? 2.042 19.307 -3.512 1.00 96.75 118 LEU A O 1
ATOM 961 N N . PHE A 1 119 ? 3.989 18.806 -2.540 1.00 96.69 119 PHE A N 1
ATOM 962 C CA . PHE A 1 119 ? 4.457 17.923 -3.600 1.00 96.69 119 PHE A CA 1
ATOM 963 C C . PHE A 1 119 ? 5.493 16.942 -3.053 1.00 96.69 119 PHE A C 1
ATOM 965 O O . PHE A 1 119 ? 6.038 17.123 -1.961 1.00 96.69 119 PHE A O 1
ATOM 972 N N . VAL A 1 120 ? 5.755 15.881 -3.815 1.00 96.62 120 VAL A N 1
ATOM 973 C CA . VAL A 1 120 ? 6.727 14.848 -3.452 1.00 96.62 120 VAL A CA 1
ATOM 974 C C . VAL A 1 120 ? 7.901 14.876 -4.417 1.00 96.62 120 VAL A C 1
ATOM 976 O O . VAL A 1 120 ? 7.722 14.890 -5.634 1.00 96.62 120 VAL A O 1
ATOM 979 N N . SER A 1 121 ? 9.112 14.826 -3.869 1.00 94.88 121 SER A N 1
ATOM 980 C CA . SER A 1 121 ? 10.341 14.615 -4.636 1.00 94.88 121 SER A CA 1
ATOM 981 C C . SER A 1 121 ? 11.281 13.704 -3.854 1.00 94.88 121 SER A C 1
ATOM 983 O O . SER A 1 121 ? 11.443 13.877 -2.651 1.00 94.88 121 SER A O 1
ATOM 985 N N . ASN A 1 122 ? 11.865 12.704 -4.519 1.00 94.44 122 ASN A N 1
ATOM 986 C CA . ASN A 1 122 ? 12.761 11.709 -3.913 1.00 94.44 122 ASN A CA 1
ATOM 987 C C . ASN A 1 122 ? 12.255 11.137 -2.566 1.00 94.44 122 ASN A C 1
ATOM 989 O O . ASN A 1 122 ? 12.974 11.140 -1.567 1.00 94.44 122 ASN A O 1
ATOM 993 N N . ASN A 1 123 ? 10.991 10.695 -2.534 1.00 97.12 123 ASN A N 1
ATOM 994 C CA . ASN A 1 123 ? 10.306 10.200 -1.333 1.00 97.12 123 ASN A CA 1
ATOM 995 C C . ASN A 1 123 ? 10.326 11.179 -0.149 1.00 97.12 123 ASN A C 1
ATOM 997 O O . ASN A 1 123 ? 10.368 10.753 0.993 1.00 97.12 123 ASN A O 1
ATOM 1001 N N . CYS A 1 124 ? 10.291 12.483 -0.391 1.00 98.00 124 CYS A N 1
ATOM 1002 C CA . CYS A 1 124 ? 10.198 13.502 0.649 1.00 98.00 124 CYS A CA 1
ATOM 1003 C C . CYS A 1 124 ? 8.992 14.399 0.367 1.00 98.00 124 CYS A C 1
ATOM 1005 O O . CYS A 1 124 ? 8.752 14.745 -0.793 1.00 98.00 124 CYS A O 1
ATOM 1007 N N . TYR A 1 125 ? 8.266 14.807 1.410 1.00 98.38 125 TYR A N 1
ATOM 1008 C CA . TYR A 1 125 ? 7.259 15.857 1.285 1.00 98.38 125 TYR A CA 1
ATOM 1009 C C . TYR A 1 125 ? 7.929 17.229 1.245 1.00 98.38 125 TYR A C 1
ATOM 1011 O O . TYR A 1 125 ? 8.843 17.512 2.024 1.00 98.38 125 TYR A O 1
ATOM 1019 N N . PHE A 1 126 ? 7.432 18.092 0.369 1.00 97.50 126 PHE A N 1
ATOM 1020 C CA . PHE A 1 126 ? 7.810 19.494 0.265 1.00 97.50 126 PHE A CA 1
ATOM 1021 C C . PHE A 1 126 ? 6.560 20.368 0.225 1.00 97.50 126 PHE A C 1
ATOM 1023 O O . PHE A 1 126 ? 5.505 19.934 -0.242 1.00 97.50 126 PHE A O 1
ATOM 1030 N N . CYS A 1 127 ? 6.699 21.614 0.665 1.00 95.75 127 CYS A N 1
ATOM 1031 C CA . CYS A 1 127 ? 5.762 22.678 0.326 1.00 95.75 127 CYS A CA 1
ATOM 1032 C C . CYS A 1 127 ? 6.493 23.813 -0.392 1.00 95.75 127 CYS A C 1
ATOM 1034 O O . CYS A 1 127 ? 7.715 23.949 -0.288 1.00 95.75 127 CYS A O 1
ATOM 1036 N N . LEU A 1 128 ? 5.737 24.640 -1.107 1.00 88.88 128 LEU A N 1
ATOM 1037 C CA . LEU A 1 128 ? 6.270 25.881 -1.663 1.00 88.88 128 LEU A CA 1
ATOM 1038 C C . LEU A 1 128 ? 6.607 26.855 -0.522 1.00 88.88 128 LEU A C 1
ATOM 1040 O O . LEU A 1 128 ? 5.897 26.897 0.492 1.00 88.88 128 LEU A O 1
ATOM 1044 N N . GLY A 1 129 ? 7.709 27.592 -0.672 1.00 78.75 129 GLY A N 1
ATOM 1045 C CA . GLY A 1 129 ? 8.030 28.734 0.183 1.00 78.75 129 GLY A CA 1
ATOM 1046 C C . GLY A 1 129 ? 7.140 29.943 -0.136 1.00 78.75 129 GLY A C 1
ATOM 1047 O O . GLY A 1 129 ? 6.169 29.829 -0.889 1.00 78.75 129 GLY A O 1
ATOM 1048 N N . LYS A 1 130 ? 7.423 31.102 0.464 1.00 78.44 130 LYS A N 1
ATOM 1049 C CA . LYS A 1 130 ? 6.735 32.351 0.090 1.00 78.44 130 LYS A CA 1
ATOM 1050 C C . LYS A 1 130 ? 7.450 32.945 -1.129 1.00 78.44 130 LYS A C 1
ATOM 1052 O O . LYS A 1 130 ? 8.657 32.833 -1.188 1.00 78.44 130 LYS A O 1
ATOM 1057 N N . GLU A 1 131 ? 6.703 33.517 -2.078 1.00 62.00 131 GLU A N 1
ATOM 1058 C CA . GLU A 1 131 ? 7.181 34.321 -3.231 1.00 62.00 131 GLU A CA 1
ATOM 1059 C C . GLU A 1 131 ? 8.680 34.173 -3.595 1.00 62.00 131 GLU A C 1
ATOM 1061 O O . GLU A 1 131 ? 9.529 34.842 -3.017 1.00 62.00 131 GLU A O 1
ATOM 1066 N N . ASP A 1 132 ? 8.980 33.315 -4.578 1.00 65.75 132 ASP A N 1
ATOM 1067 C CA . ASP A 1 132 ? 10.326 32.985 -5.096 1.00 65.75 132 ASP A CA 1
ATOM 1068 C C . ASP A 1 132 ? 11.288 32.229 -4.149 1.00 65.75 132 ASP A C 1
ATOM 1070 O O . ASP A 1 132 ? 12.409 31.915 -4.551 1.00 65.75 132 ASP A O 1
ATOM 1074 N N . ASP A 1 133 ? 10.861 31.845 -2.940 1.00 75.38 133 ASP A N 1
ATOM 1075 C CA . ASP A 1 133 ? 11.647 30.963 -2.063 1.00 75.38 133 ASP A CA 1
ATOM 1076 C C . ASP A 1 133 ? 11.805 29.538 -2.626 1.00 75.38 133 ASP A C 1
ATOM 1078 O O . ASP A 1 133 ? 10.874 28.932 -3.176 1.00 75.38 133 ASP A O 1
ATOM 1082 N N . ASP A 1 134 ? 12.974 28.950 -2.350 1.00 86.56 134 ASP A N 1
ATOM 1083 C CA . ASP A 1 134 ? 13.236 27.532 -2.573 1.00 86.56 134 ASP A CA 1
ATOM 1084 C C . ASP A 1 134 ? 12.209 26.644 -1.841 1.00 86.56 134 ASP A C 1
ATOM 1086 O O . ASP A 1 134 ? 11.775 26.952 -0.721 1.00 86.56 134 ASP A O 1
ATOM 1090 N N . PRO A 1 135 ? 11.829 25.487 -2.417 1.00 91.88 135 PRO A N 1
ATOM 1091 C CA . PRO A 1 135 ? 10.910 24.576 -1.758 1.00 91.88 135 PRO A CA 1
ATOM 1092 C C . PRO A 1 135 ? 11.405 24.099 -0.392 1.00 91.88 135 PRO A C 1
ATOM 1094 O O . PRO A 1 135 ? 12.536 23.634 -0.229 1.00 91.88 135 PRO A O 1
ATOM 1097 N N . ILE A 1 136 ? 10.507 24.117 0.589 1.00 95.50 136 ILE A N 1
ATOM 1098 C CA . ILE A 1 136 ? 10.823 23.742 1.964 1.00 95.50 136 ILE A CA 1
ATOM 1099 C C . ILE A 1 136 ? 10.563 22.247 2.139 1.00 95.50 136 ILE A C 1
ATOM 1101 O O . ILE A 1 136 ? 9.429 21.777 2.008 1.00 95.50 136 ILE A O 1
ATOM 1105 N N . ARG A 1 137 ? 11.613 21.488 2.470 1.00 96.88 137 ARG A N 1
ATOM 1106 C CA . ARG A 1 137 ? 11.498 20.057 2.778 1.00 96.88 137 ARG A CA 1
ATOM 1107 C C . ARG A 1 137 ? 10.833 19.845 4.137 1.00 96.88 137 ARG A C 1
ATOM 1109 O O . ARG A 1 137 ? 11.319 20.332 5.154 1.00 96.88 137 ARG A O 1
ATOM 1116 N N . LEU A 1 138 ? 9.773 19.045 4.159 1.00 98.19 138 LEU A N 1
ATOM 1117 C CA . LEU A 1 138 ? 8.984 18.735 5.353 1.00 98.19 138 LEU A CA 1
ATOM 1118 C C . LEU A 1 138 ? 9.363 17.400 5.992 1.00 98.19 138 LEU A C 1
ATOM 1120 O O . LEU A 1 138 ? 9.157 17.221 7.188 1.00 98.19 138 LEU A O 1
ATOM 1124 N N . SER A 1 139 ? 9.915 16.467 5.223 1.00 98.50 139 SER A N 1
ATOM 1125 C CA . SER A 1 139 ? 10.300 15.137 5.701 1.00 98.50 139 SER A CA 1
ATOM 1126 C C . SER A 1 139 ? 11.418 14.536 4.850 1.00 98.50 139 SER A C 1
ATOM 1128 O O . SER A 1 139 ? 11.680 15.007 3.745 1.00 98.50 139 SER A O 1
ATOM 1130 N N . ASN A 1 140 ? 12.068 13.476 5.335 1.00 98.12 140 ASN A N 1
ATOM 1131 C CA . ASN A 1 140 ? 12.910 12.601 4.500 1.00 98.12 140 ASN A CA 1
ATOM 1132 C C . ASN A 1 140 ? 12.154 11.353 3.986 1.00 98.12 140 ASN A C 1
ATOM 1134 O O . ASN A 1 140 ? 12.786 10.394 3.540 1.00 98.12 140 ASN A O 1
ATOM 1138 N N . PHE A 1 141 ? 10.824 11.341 4.115 1.00 98.62 141 PHE A N 1
ATOM 1139 C CA . PHE A 1 141 ? 9.965 10.198 3.809 1.00 98.62 141 PHE A CA 1
ATOM 1140 C C . PHE A 1 141 ? 8.583 10.612 3.297 1.00 98.62 141 PHE A C 1
ATOM 1142 O O . PHE A 1 141 ? 8.117 11.721 3.561 1.00 98.62 141 PHE A O 1
ATOM 1149 N N . VAL A 1 142 ? 7.899 9.695 2.620 1.00 98.31 142 VAL A N 1
ATOM 1150 C CA . VAL A 1 142 ? 6.469 9.791 2.300 1.00 98.31 142 VAL A CA 1
ATOM 1151 C C . VAL A 1 142 ? 5.678 8.727 3.043 1.00 98.31 142 VAL A C 1
ATOM 1153 O O . VAL A 1 142 ? 6.232 7.721 3.490 1.00 98.31 142 VAL A O 1
ATOM 1156 N N . MET A 1 143 ? 4.377 8.969 3.173 1.00 97.88 143 MET A N 1
ATOM 1157 C CA . MET A 1 143 ? 3.430 8.065 3.818 1.00 97.88 143 MET A CA 1
ATOM 1158 C C . MET A 1 143 ? 2.423 7.588 2.780 1.00 97.88 143 MET A C 1
ATOM 1160 O O . MET A 1 143 ? 1.801 8.408 2.113 1.00 97.88 143 MET A O 1
ATOM 1164 N N . GLU A 1 144 ? 2.240 6.281 2.678 1.00 95.88 144 GLU A N 1
ATOM 1165 C CA . GLU A 1 144 ? 1.168 5.658 1.909 1.00 95.88 144 GLU A CA 1
ATOM 1166 C C . GLU A 1 144 ? 0.086 5.173 2.891 1.00 95.88 144 GLU A C 1
ATOM 1168 O O . GLU A 1 144 ? 0.409 4.418 3.818 1.00 95.88 144 GLU A O 1
ATOM 1173 N N . PRO A 1 145 ? -1.181 5.607 2.745 1.00 95.25 145 PRO A N 1
ATOM 1174 C CA . PRO A 1 145 ? -2.274 5.109 3.571 1.00 95.25 145 PRO A CA 1
ATOM 1175 C C . PRO A 1 145 ? -2.578 3.654 3.217 1.00 95.25 145 PRO A C 1
ATOM 1177 O O . PRO A 1 145 ? -2.877 3.346 2.067 1.00 95.25 145 PRO A O 1
ATOM 1180 N N . LEU A 1 146 ? -2.527 2.764 4.211 1.00 92.69 146 LEU A N 1
ATOM 1181 C CA . LEU A 1 146 ? -2.941 1.372 4.041 1.00 92.69 146 LEU A CA 1
ATOM 1182 C C . LEU A 1 146 ? -4.409 1.232 4.446 1.00 92.69 146 LEU A C 1
ATOM 1184 O O . LEU A 1 146 ? -5.271 1.020 3.598 1.00 92.69 146 LEU A O 1
ATOM 1188 N N . PHE A 1 147 ? -4.700 1.417 5.736 1.00 93.62 147 PHE A N 1
ATOM 1189 C CA . PHE A 1 147 ? -6.052 1.306 6.281 1.00 93.62 147 PHE A CA 1
ATOM 1190 C C . PHE A 1 147 ? -6.247 2.194 7.506 1.00 93.62 147 PHE A C 1
ATOM 1192 O O . PHE A 1 147 ? -5.338 2.401 8.306 1.00 93.62 147 PHE A O 1
ATOM 1199 N N . HIS A 1 148 ? -7.473 2.664 7.685 1.00 95.56 148 HIS A N 1
ATOM 1200 C CA . HIS A 1 148 ? -7.979 3.152 8.956 1.00 95.56 148 HIS A CA 1
ATOM 1201 C C . HIS A 1 148 ? -8.713 1.996 9.627 1.00 95.56 148 HIS A C 1
ATOM 1203 O O . HIS A 1 148 ? -9.717 1.512 9.111 1.00 95.56 148 HIS A O 1
ATOM 1209 N N . ILE A 1 149 ? -8.203 1.535 10.760 1.00 93.75 149 ILE A N 1
ATOM 1210 C CA . ILE A 1 149 ? -8.864 0.522 11.568 1.00 93.75 149 ILE A CA 1
ATOM 1211 C C . ILE A 1 149 ? -9.840 1.249 12.480 1.00 93.75 149 ILE A C 1
ATOM 1213 O O . ILE A 1 149 ? -9.442 1.894 13.454 1.00 93.75 149 ILE A O 1
ATOM 1217 N N . HIS A 1 150 ? -11.121 1.164 12.133 1.00 90.81 150 HIS A N 1
ATOM 1218 C CA . HIS A 1 150 ? -12.170 1.745 12.945 1.00 90.81 150 HIS A CA 1
ATOM 1219 C C . HIS A 1 150 ? -12.350 0.936 14.229 1.00 90.81 150 HIS A C 1
ATOM 1221 O O . HIS A 1 150 ? -12.512 -0.289 14.213 1.00 90.81 150 HIS A O 1
ATOM 1227 N N . ASP A 1 151 ? -12.321 1.662 15.339 1.00 82.62 151 ASP A N 1
ATOM 1228 C CA . ASP A 1 151 ? -12.523 1.171 16.689 1.00 82.62 151 ASP A CA 1
ATOM 1229 C C . ASP A 1 151 ? -13.189 2.312 17.480 1.00 82.62 151 ASP A C 1
ATOM 1231 O O . ASP A 1 151 ? -12.737 3.456 17.405 1.00 82.62 151 ASP A O 1
ATOM 1235 N N . GLU A 1 152 ? -14.273 2.007 18.199 1.00 77.50 152 GLU A N 1
ATOM 1236 C CA . GLU A 1 152 ? -15.105 2.975 18.933 1.00 77.50 152 GLU A CA 1
ATOM 1237 C C . GLU A 1 152 ? -14.309 3.863 19.900 1.00 77.50 152 GLU A C 1
ATOM 1239 O O . GLU A 1 152 ? -14.678 5.015 20.122 1.00 77.50 152 GLU A O 1
ATOM 1244 N N . SER A 1 153 ? -13.215 3.347 20.470 1.00 72.62 153 SER A N 1
ATOM 1245 C CA . SER A 1 153 ? -12.415 4.072 21.463 1.00 72.62 153 SER A CA 1
ATOM 1246 C C . SER A 1 153 ? -10.960 4.280 21.050 1.00 72.62 153 SER A C 1
ATOM 1248 O O . SER A 1 153 ? -10.314 5.198 21.546 1.00 72.62 153 SER A O 1
ATOM 1250 N N . ASN A 1 154 ? -10.419 3.423 20.179 1.00 79.25 154 ASN A N 1
ATOM 1251 C CA . ASN A 1 154 ? -8.985 3.377 19.875 1.00 79.25 154 ASN A CA 1
ATOM 1252 C C . ASN A 1 154 ? -8.711 3.229 18.374 1.00 79.25 154 ASN A C 1
ATOM 1254 O O . ASN A 1 154 ? -7.939 2.361 17.971 1.00 79.25 154 ASN A O 1
ATOM 1258 N N . GLY A 1 155 ? -9.362 4.048 17.545 1.00 88.44 155 GLY A N 1
ATOM 1259 C CA . GLY A 1 155 ? -9.112 4.053 16.105 1.00 88.44 155 GLY A CA 1
ATOM 1260 C C . GLY A 1 155 ? -7.633 4.297 15.786 1.00 88.44 155 GLY A C 1
ATOM 1261 O O . GLY A 1 155 ? -7.002 5.199 16.350 1.00 88.44 155 GLY A O 1
ATOM 1262 N N . VAL A 1 156 ? -7.085 3.496 14.874 1.00 93.44 156 VAL A N 1
ATOM 1263 C CA . VAL A 1 156 ? -5.688 3.600 14.429 1.00 93.44 156 VAL A CA 1
ATOM 1264 C C . VAL A 1 156 ? -5.607 3.655 12.915 1.00 93.44 156 VAL A C 1
ATOM 1266 O O . VAL A 1 156 ? -6.479 3.155 12.207 1.00 93.44 156 VAL A O 1
ATOM 1269 N N . ARG A 1 157 ? -4.548 4.268 12.396 1.00 94.56 157 ARG A N 1
ATOM 1270 C CA . ARG A 1 157 ? -4.244 4.278 10.966 1.00 94.56 157 ARG A CA 1
ATOM 1271 C C . ARG A 1 157 ? -2.926 3.573 10.712 1.00 94.56 157 ARG A C 1
ATOM 1273 O O . ARG A 1 157 ? -1.927 3.862 11.364 1.00 94.56 157 ARG A O 1
ATOM 1280 N N . LEU A 1 158 ? -2.947 2.661 9.753 1.00 93.69 158 LEU A N 1
ATOM 1281 C CA . LEU A 1 158 ? -1.781 1.953 9.259 1.00 93.69 158 LEU A CA 1
ATOM 1282 C C . LEU A 1 158 ? -1.235 2.704 8.050 1.00 93.69 158 LEU A C 1
ATOM 1284 O O . LEU A 1 158 ? -1.950 2.917 7.066 1.00 93.69 158 LEU A O 1
ATOM 1288 N N . PHE A 1 159 ? 0.036 3.078 8.120 1.00 95.75 159 PHE A N 1
ATOM 1289 C CA . PHE A 1 159 ? 0.747 3.732 7.031 1.00 95.75 159 PHE A CA 1
ATOM 1290 C C . PHE A 1 159 ? 2.001 2.950 6.673 1.00 95.75 159 PHE A C 1
ATOM 1292 O O . PHE A 1 159 ? 2.692 2.438 7.553 1.00 95.75 159 PHE A O 1
ATOM 1299 N N . ARG A 1 160 ? 2.339 2.920 5.385 1.00 96.31 160 ARG A N 1
ATOM 1300 C CA . ARG A 1 160 ? 3.678 2.539 4.938 1.00 96.31 160 ARG A CA 1
ATOM 1301 C C . ARG A 1 160 ? 4.515 3.796 4.776 1.00 96.31 160 ARG A C 1
ATOM 1303 O O . ARG A 1 160 ? 4.191 4.674 3.980 1.00 96.31 160 ARG A O 1
ATOM 1310 N N . LEU A 1 161 ? 5.602 3.877 5.526 1.00 97.81 161 LEU A N 1
ATOM 1311 C CA . LEU A 1 161 ? 6.626 4.894 5.356 1.00 97.81 161 LEU A CA 1
ATOM 1312 C C . LEU A 1 161 ? 7.615 4.424 4.295 1.00 97.81 161 LEU A C 1
ATOM 1314 O O . LEU A 1 161 ? 8.019 3.264 4.313 1.00 97.81 161 LEU A O 1
ATOM 1318 N N . THR A 1 162 ? 8.025 5.321 3.401 1.00 98.31 162 THR A N 1
ATOM 1319 C CA . THR A 1 162 ? 9.140 5.086 2.471 1.00 98.31 162 THR A CA 1
ATOM 1320 C C . THR A 1 162 ? 10.067 6.290 2.505 1.00 98.31 162 THR A C 1
ATOM 1322 O O . THR A 1 162 ? 9.630 7.394 2.180 1.00 98.31 162 THR A O 1
ATOM 1325 N N . ASN A 1 163 ? 11.326 6.104 2.906 1.00 98.00 163 ASN A N 1
ATOM 1326 C CA . ASN A 1 163 ? 12.287 7.207 2.988 1.00 98.00 163 ASN A CA 1
ATOM 1327 C C . ASN A 1 163 ? 13.029 7.458 1.661 1.00 98.00 163 ASN A C 1
ATOM 1329 O O . ASN A 1 163 ? 12.874 6.730 0.672 1.00 98.00 163 ASN A O 1
ATOM 1333 N N . SER A 1 164 ? 13.870 8.492 1.637 1.00 96.44 164 SER A N 1
ATOM 1334 C CA . SER A 1 164 ? 14.712 8.854 0.486 1.00 96.44 164 SER A CA 1
ATOM 1335 C C . SER A 1 164 ? 15.726 7.778 0.076 1.00 96.44 164 SER A C 1
ATOM 1337 O O . SER A 1 164 ? 16.233 7.819 -1.042 1.00 96.44 164 SER A O 1
ATOM 1339 N N . PHE A 1 165 ? 16.011 6.809 0.951 1.00 95.88 165 PHE A N 1
ATOM 1340 C CA . PHE A 1 165 ? 16.869 5.648 0.681 1.00 95.88 165 PHE A CA 1
ATOM 1341 C C . PHE A 1 165 ? 16.076 4.411 0.235 1.00 95.88 165 PHE A C 1
ATOM 1343 O O . PHE A 1 165 ? 16.666 3.368 -0.029 1.00 95.88 165 PHE A O 1
ATOM 1350 N N . ARG A 1 166 ? 14.748 4.541 0.084 1.00 96.00 166 ARG A N 1
ATOM 1351 C CA . ARG A 1 166 ? 13.801 3.461 -0.247 1.00 96.00 166 ARG A CA 1
ATOM 1352 C C . ARG A 1 166 ? 13.686 2.382 0.829 1.00 96.00 166 ARG A C 1
ATOM 1354 O O . ARG A 1 166 ? 13.184 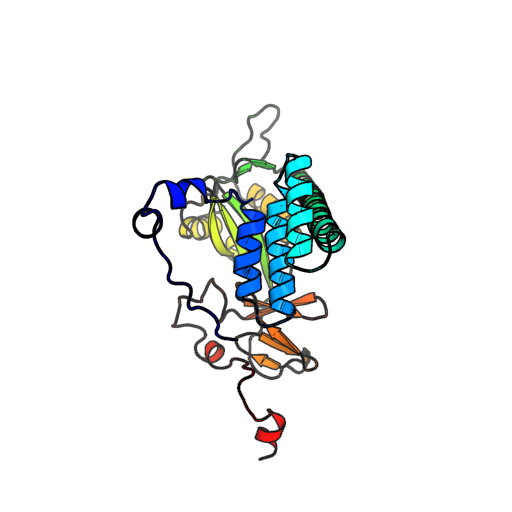1.296 0.550 1.00 96.00 166 ARG A O 1
ATOM 1361 N N . GLU A 1 167 ? 14.100 2.686 2.053 1.00 95.69 167 GLU A N 1
ATOM 1362 C CA . GLU A 1 167 ? 13.774 1.856 3.207 1.00 95.69 167 GLU A CA 1
ATOM 1363 C C . GLU A 1 167 ? 12.296 2.044 3.538 1.00 95.69 167 GLU A C 1
ATOM 1365 O O . GLU A 1 167 ? 11.760 3.156 3.439 1.00 95.69 167 GLU A O 1
ATOM 1370 N N . THR A 1 168 ? 11.637 0.949 3.920 1.00 96.12 168 THR A N 1
ATOM 1371 C CA . THR A 1 168 ? 10.206 0.957 4.223 1.00 96.12 168 THR A CA 1
ATOM 1372 C C . THR A 1 168 ? 9.928 0.431 5.616 1.00 96.12 168 THR A C 1
ATOM 1374 O O . THR A 1 168 ? 10.603 -0.478 6.091 1.00 96.12 168 THR A O 1
ATOM 1377 N N . CYS A 1 169 ? 8.914 0.999 6.258 1.00 93.50 169 CYS A N 1
ATOM 1378 C CA . CYS A 1 169 ? 8.414 0.548 7.550 1.00 93.50 169 CYS A CA 1
ATOM 1379 C C . CYS A 1 169 ? 6.894 0.699 7.565 1.00 93.50 169 CYS A C 1
ATOM 1381 O O . CYS A 1 169 ? 6.363 1.647 6.986 1.00 93.50 169 CYS A O 1
ATOM 1383 N N . ILE A 1 170 ? 6.186 -0.227 8.206 1.00 92.94 170 ILE A N 1
ATOM 1384 C CA . ILE A 1 170 ? 4.757 -0.065 8.472 1.00 92.94 170 ILE A CA 1
ATOM 1385 C C . ILE A 1 170 ? 4.610 0.474 9.888 1.00 92.94 170 ILE A C 1
ATOM 1387 O O . ILE A 1 170 ? 5.134 -0.110 10.833 1.00 92.94 170 ILE A O 1
ATOM 1391 N N . VAL A 1 171 ? 3.885 1.579 10.025 1.00 93.25 171 VAL A N 1
ATOM 1392 C CA . VAL A 1 171 ? 3.634 2.228 11.308 1.00 93.25 171 VAL A CA 1
ATOM 1393 C C . VAL A 1 171 ? 2.138 2.280 11.588 1.00 93.25 171 VAL A C 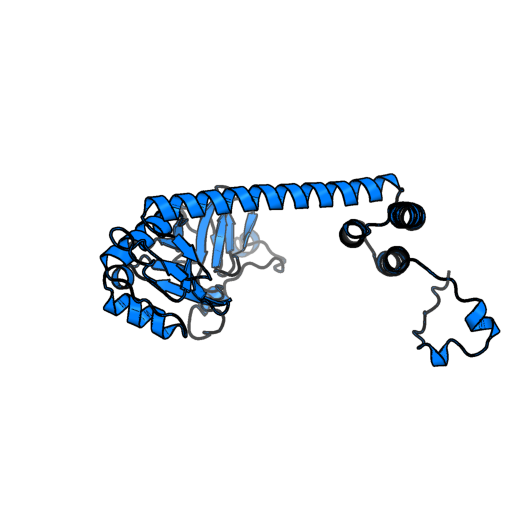1
ATOM 1395 O O . VAL A 1 171 ? 1.332 2.614 10.718 1.00 93.25 171 VAL A O 1
ATOM 1398 N N . GLU A 1 172 ? 1.778 1.957 12.825 1.00 92.69 172 GLU A N 1
ATOM 1399 C CA . GLU A 1 172 ? 0.453 2.213 13.380 1.00 92.69 172 GLU A CA 1
ATOM 1400 C C . GLU A 1 172 ? 0.470 3.559 14.106 1.00 92.69 172 GLU A C 1
ATOM 1402 O O . GLU A 1 172 ? 1.306 3.764 14.991 1.00 92.69 172 GLU A O 1
ATOM 1407 N N . LEU A 1 173 ? -0.441 4.457 13.721 1.00 94.81 173 LEU A N 1
ATOM 1408 C CA . LEU A 1 173 ? -0.594 5.786 14.306 1.00 94.81 173 LEU A CA 1
ATOM 1409 C C . LEU A 1 173 ? -1.992 5.979 14.897 1.00 94.81 173 LEU A C 1
ATOM 1411 O O . LEU A 1 173 ? -3.006 5.831 14.207 1.00 94.81 173 LEU A O 1
ATOM 1415 N N . LYS A 1 174 ? -2.044 6.366 16.169 1.00 94.38 174 LYS A N 1
ATOM 1416 C CA . LYS A 1 174 ? -3.253 6.838 16.857 1.00 94.38 174 LYS A CA 1
ATOM 1417 C C . LYS A 1 174 ? -3.519 8.298 16.506 1.00 94.38 174 LYS A C 1
ATOM 1419 O O . LYS A 1 174 ? -2.594 9.063 16.236 1.00 94.38 174 LYS A O 1
ATOM 1424 N N . GLU A 1 175 ? -4.771 8.743 16.614 1.00 92.00 175 GLU A N 1
ATOM 1425 C CA . GLU A 1 175 ? -5.083 10.164 16.391 1.00 92.00 175 GLU A CA 1
ATOM 1426 C C . GLU A 1 175 ? -4.317 11.077 17.368 1.00 92.00 175 GLU A C 1
ATOM 1428 O O . GLU A 1 175 ? -3.842 12.134 16.968 1.00 92.00 175 GLU A O 1
ATOM 1433 N N . SER A 1 176 ? -4.071 10.633 18.608 1.00 92.62 176 SER A N 1
ATOM 1434 C CA . SER A 1 176 ? -3.252 11.356 19.596 1.00 92.62 176 SER A CA 1
ATOM 1435 C C . SER A 1 176 ? -1.798 11.596 19.158 1.00 92.62 176 SER A C 1
ATOM 1437 O O . SER A 1 176 ? -1.155 12.540 19.623 1.00 92.62 176 SER A O 1
ATOM 1439 N N . GLU A 1 177 ? -1.261 10.743 18.283 1.00 95.62 177 GLU A N 1
ATOM 1440 C CA . GLU A 1 177 ? 0.068 10.910 17.684 1.00 95.62 177 GLU A CA 1
ATOM 1441 C C . GLU A 1 177 ? 0.001 11.852 16.474 1.00 95.62 177 GLU A C 1
ATOM 1443 O O . GLU A 1 177 ? 0.931 12.611 16.243 1.00 95.62 177 GLU A O 1
ATOM 1448 N N . MET A 1 178 ? -1.126 11.883 15.757 1.00 93.94 178 MET A N 1
ATOM 1449 C CA . MET A 1 178 ? -1.346 12.724 14.570 1.00 93.94 178 MET A CA 1
ATOM 1450 C C . MET A 1 178 ? -1.773 14.168 14.882 1.00 93.94 178 MET A C 1
ATOM 1452 O O . MET A 1 178 ? -1.869 14.986 13.967 1.00 93.94 178 MET A O 1
ATOM 1456 N N . VAL A 1 179 ? -2.085 14.506 16.136 1.00 92.62 179 VAL A N 1
ATOM 1457 C CA . VAL A 1 179 ? -2.465 15.876 16.553 1.00 92.62 179 VAL A CA 1
ATOM 1458 C C . VAL A 1 179 ? -1.330 16.646 17.233 1.00 92.62 179 VAL A C 1
ATOM 1460 O O . VAL A 1 179 ? -1.445 17.851 17.437 1.00 92.62 179 VAL A O 1
ATOM 1463 N N . SER A 1 180 ? -0.227 15.975 17.573 1.00 95.00 180 SER A N 1
ATOM 1464 C CA . SER A 1 180 ? 0.921 16.566 18.266 1.00 95.00 180 SER A CA 1
ATOM 1465 C C . SER A 1 180 ? 2.197 16.312 17.476 1.00 95.00 180 SER A C 1
ATOM 1467 O O . SER A 1 180 ? 2.577 15.163 17.275 1.00 95.00 180 SER A O 1
ATOM 1469 N N . ILE A 1 181 ? 2.901 17.380 17.081 1.00 97.12 181 ILE A N 1
ATOM 1470 C CA . ILE A 1 181 ? 4.194 17.256 16.385 1.00 97.12 181 ILE A CA 1
ATOM 1471 C C . ILE A 1 181 ? 5.210 16.477 17.216 1.00 97.12 181 ILE A C 1
ATOM 1473 O O . ILE A 1 181 ? 5.923 15.650 16.658 1.00 97.12 181 ILE A O 1
ATOM 1477 N N . ALA A 1 182 ? 5.247 16.691 18.532 1.00 96.94 182 ALA A N 1
ATOM 1478 C CA . ALA A 1 182 ? 6.178 15.987 19.406 1.00 96.94 182 ALA A CA 1
ATOM 1479 C C . ALA A 1 182 ? 5.900 14.475 19.419 1.00 96.94 182 ALA A C 1
ATOM 1481 O O . ALA A 1 182 ? 6.816 13.680 19.214 1.00 96.94 182 ALA A O 1
ATOM 1482 N N . ASN A 1 183 ? 4.631 14.079 19.577 1.00 97.38 183 ASN A N 1
ATOM 1483 C CA . ASN A 1 183 ? 4.245 12.665 19.581 1.00 97.38 183 ASN A CA 1
ATOM 1484 C C . ASN A 1 183 ? 4.483 12.027 18.208 1.00 97.38 183 ASN A C 1
ATOM 1486 O O . ASN A 1 183 ? 5.015 10.922 18.125 1.00 97.38 183 ASN A O 1
ATOM 1490 N N . PHE A 1 184 ? 4.131 12.740 17.133 1.00 98.00 184 PHE A N 1
ATOM 1491 C CA . PHE A 1 184 ? 4.368 12.298 15.764 1.00 98.00 184 PHE A CA 1
ATOM 1492 C C . PHE A 1 184 ? 5.859 12.055 15.512 1.00 98.00 184 PHE A C 1
ATOM 1494 O O . PHE A 1 184 ? 6.244 10.971 15.082 1.00 98.00 184 PHE A O 1
ATOM 1501 N N . GLN A 1 185 ? 6.717 13.029 15.831 1.00 97.75 185 GLN A N 1
ATOM 1502 C CA . GLN A 1 185 ? 8.166 12.912 15.659 1.00 97.75 185 GLN A CA 1
ATOM 1503 C C . GLN A 1 185 ? 8.756 11.779 16.499 1.00 97.75 185 GLN A C 1
ATOM 1505 O O . GLN A 1 185 ? 9.581 11.025 15.990 1.00 97.75 185 GLN A O 1
ATOM 1510 N N . GLN A 1 186 ? 8.317 11.618 17.751 1.00 97.31 186 GLN A N 1
ATOM 1511 C CA . GLN A 1 186 ? 8.765 10.523 18.611 1.00 97.31 186 GLN A CA 1
ATOM 1512 C C . GLN A 1 186 ? 8.398 9.159 18.014 1.00 97.31 186 GLN A C 1
ATOM 1514 O O . GLN A 1 186 ? 9.249 8.274 17.905 1.00 97.31 186 GLN A O 1
ATOM 1519 N N . LYS A 1 187 ? 7.139 8.992 17.596 1.00 97.19 187 LYS A N 1
ATOM 1520 C CA . LYS A 1 187 ? 6.635 7.736 17.041 1.00 97.19 187 LYS A CA 1
ATOM 1521 C C . LYS A 1 187 ? 7.315 7.389 15.718 1.00 97.19 187 LYS A C 1
ATOM 1523 O O . LYS A 1 187 ? 7.827 6.281 15.569 1.00 97.19 187 LYS A O 1
ATOM 1528 N N . ILE A 1 188 ? 7.379 8.337 14.788 1.00 97.00 188 ILE A N 1
ATOM 1529 C CA . ILE A 1 188 ? 8.007 8.140 13.478 1.00 97.00 188 ILE A CA 1
ATOM 1530 C C . ILE A 1 188 ? 9.519 7.925 13.613 1.00 97.00 188 ILE A C 1
ATOM 1532 O O . ILE A 1 188 ? 10.054 7.003 13.003 1.00 97.00 188 ILE A O 1
ATOM 1536 N N . GLY A 1 189 ? 10.201 8.692 14.468 1.00 94.69 189 GLY A N 1
ATOM 1537 C CA . GLY A 1 189 ? 11.636 8.531 14.715 1.00 94.69 189 GLY A CA 1
ATOM 1538 C C . GLY A 1 189 ? 11.998 7.175 15.330 1.00 94.69 189 GLY A C 1
ATOM 1539 O O . GLY A 1 189 ? 13.062 6.634 15.041 1.00 94.69 189 GLY A O 1
ATOM 1540 N N . SER A 1 190 ? 11.096 6.565 16.111 1.00 95.31 190 SER A N 1
ATOM 1541 C CA . SER A 1 190 ? 11.300 5.201 16.628 1.00 95.31 190 SER A CA 1
ATOM 1542 C C . SER A 1 190 ? 11.280 4.117 15.540 1.00 95.31 190 SER A C 1
ATOM 1544 O O . SER A 1 190 ? 11.762 3.013 15.772 1.00 95.31 190 SER A O 1
ATOM 1546 N N . CYS A 1 191 ? 10.768 4.432 14.344 1.00 93.50 191 CYS A N 1
ATOM 1547 C CA . CYS A 1 191 ? 10.697 3.511 13.208 1.00 93.50 191 CYS A CA 1
ATOM 1548 C C . CYS A 1 191 ? 11.993 3.476 12.371 1.00 93.50 191 CYS A C 1
ATOM 1550 O O . CYS A 1 191 ? 12.039 2.783 11.356 1.00 93.50 191 CYS A O 1
ATOM 1552 N N . GLY A 1 192 ? 13.035 4.225 12.756 1.00 95.06 192 GLY A N 1
ATOM 1553 C CA . GLY A 1 192 ? 14.329 4.263 12.069 1.00 95.06 192 GLY A CA 1
ATOM 1554 C C . GLY A 1 192 ? 14.605 5.604 11.387 1.00 95.06 192 GLY A C 1
ATOM 1555 O O . GLY A 1 192 ? 14.377 6.666 11.961 1.00 95.06 192 GLY A O 1
ATOM 1556 N N . ASN A 1 193 ? 15.123 5.574 10.156 1.00 96.44 193 ASN A N 1
ATOM 1557 C CA . ASN A 1 193 ? 15.545 6.769 9.416 1.00 96.44 193 ASN A CA 1
ATOM 1558 C C . ASN A 1 193 ? 14.359 7.533 8.791 1.00 96.44 193 ASN A C 1
ATOM 1560 O O . ASN A 1 193 ? 14.253 7.671 7.568 1.00 96.44 193 ASN A O 1
ATOM 1564 N N . PHE A 1 194 ? 13.472 8.035 9.650 1.00 98.12 194 PHE A N 1
ATOM 1565 C CA . PHE A 1 194 ? 12.275 8.789 9.294 1.00 98.12 194 PHE A CA 1
ATOM 1566 C C . PHE A 1 194 ? 12.201 10.064 10.146 1.00 98.12 194 PHE A C 1
ATOM 1568 O O . PHE A 1 194 ? 11.940 10.022 11.346 1.00 98.12 194 PHE A O 1
ATOM 1575 N N . LEU A 1 195 ? 12.457 11.217 9.529 1.00 97.69 195 LEU A N 1
ATOM 1576 C CA . LEU A 1 195 ? 12.461 12.529 10.173 1.00 97.69 195 LEU A CA 1
ATOM 1577 C C . LEU A 1 195 ? 11.387 13.431 9.577 1.00 97.69 195 LEU A C 1
ATOM 1579 O O . LEU A 1 195 ? 11.297 13.603 8.358 1.00 97.69 195 LEU A O 1
ATOM 1583 N N . TRP A 1 196 ? 10.628 14.064 10.467 1.00 98.25 196 TRP A N 1
ATOM 1584 C CA . TRP A 1 196 ? 9.686 15.128 10.147 1.00 98.25 196 TRP A CA 1
ATOM 1585 C C . TRP A 1 196 ? 10.254 16.481 10.591 1.00 98.25 196 TRP A C 1
ATOM 1587 O O . TRP A 1 196 ? 10.630 16.652 11.749 1.00 98.25 196 TRP A O 1
ATOM 1597 N N . LEU A 1 197 ? 10.314 17.432 9.663 1.00 97.44 197 LEU A N 1
ATOM 1598 C CA . LEU A 1 197 ? 10.880 18.778 9.816 1.00 97.44 197 LEU A CA 1
ATOM 1599 C C . LEU A 1 197 ? 9.797 19.870 9.812 1.00 97.44 197 LEU A C 1
ATOM 1601 O O . LEU A 1 197 ? 10.050 20.999 10.229 1.00 97.44 197 LEU A O 1
ATOM 1605 N N . GLY A 1 198 ? 8.599 19.551 9.314 1.00 95.69 198 GLY A N 1
ATOM 1606 C CA . GLY A 1 198 ? 7.486 20.489 9.203 1.00 95.69 198 GLY A CA 1
ATOM 1607 C C . GLY A 1 198 ? 6.842 20.853 10.546 1.00 95.69 198 GLY A C 1
ATOM 1608 O O . GLY A 1 198 ? 6.945 20.140 11.543 1.00 95.69 198 GLY A O 1
ATOM 1609 N N . LYS A 1 199 ? 6.098 21.960 10.554 1.00 95.88 199 LYS A N 1
ATOM 1610 C CA . LYS A 1 199 ? 5.235 22.358 11.676 1.00 95.88 199 LYS A CA 1
ATOM 1611 C C . LYS A 1 199 ? 3.864 21.670 11.597 1.00 95.88 199 LYS A C 1
ATOM 1613 O O . LYS A 1 199 ? 3.562 20.976 10.625 1.00 95.88 199 LYS A O 1
ATOM 1618 N N . LEU A 1 200 ? 3.040 21.845 12.635 1.00 96.38 200 LEU A N 1
ATOM 1619 C CA . LEU A 1 200 ? 1.734 21.182 12.761 1.00 96.38 200 LEU A CA 1
ATOM 1620 C C . LEU A 1 200 ? 0.781 21.508 11.605 1.00 96.38 200 LEU A C 1
ATOM 1622 O O . LEU A 1 200 ? 0.073 20.624 11.141 1.00 96.38 200 LEU A O 1
ATOM 1626 N N . ASP A 1 201 ? 0.799 22.740 11.098 1.00 95.81 201 ASP A N 1
ATOM 1627 C CA . ASP A 1 201 ? 0.011 23.146 9.931 1.00 95.81 201 ASP A CA 1
ATOM 1628 C C . ASP A 1 201 ? 0.356 22.305 8.693 1.00 95.81 201 ASP A C 1
ATOM 1630 O O . ASP A 1 201 ? -0.539 21.834 7.996 1.00 95.81 201 ASP A O 1
ATOM 1634 N N . LYS A 1 202 ? 1.643 22.023 8.466 1.00 96.88 202 LYS A N 1
ATOM 1635 C CA . LYS A 1 202 ? 2.089 21.185 7.344 1.00 96.88 202 LYS A CA 1
ATOM 1636 C C . LYS A 1 202 ? 1.764 19.713 7.548 1.00 96.88 202 LYS A C 1
ATOM 1638 O O . LYS A 1 202 ? 1.438 19.029 6.580 1.00 96.88 202 LYS A O 1
ATOM 1643 N N . LEU A 1 203 ? 1.797 19.231 8.792 1.00 97.62 203 LEU A N 1
ATOM 1644 C CA . LEU A 1 203 ? 1.312 17.886 9.098 1.00 97.62 203 LEU A CA 1
ATOM 1645 C C . LEU A 1 203 ? -0.196 17.785 8.829 1.00 97.62 203 LEU A C 1
ATOM 1647 O O . LEU A 1 203 ? -0.638 16.779 8.287 1.00 97.62 203 LEU A O 1
ATOM 1651 N N . ASN A 1 204 ? -0.977 18.829 9.123 1.00 97.50 204 ASN A N 1
ATOM 1652 C CA . ASN A 1 204 ? -2.409 18.858 8.815 1.00 97.50 204 ASN A CA 1
ATOM 1653 C C . ASN A 1 204 ? -2.689 18.796 7.304 1.00 97.50 204 ASN A C 1
ATOM 1655 O O . ASN A 1 204 ? -3.584 18.057 6.907 1.00 97.50 204 ASN A O 1
ATOM 1659 N N . CYS A 1 205 ? -1.889 19.458 6.460 1.00 97.25 205 CYS A N 1
ATOM 1660 C CA . CYS A 1 205 ? -1.983 19.298 5.000 1.00 97.25 205 CYS A CA 1
ATOM 1661 C C . CYS A 1 205 ? -1.720 17.844 4.564 1.00 97.25 205 CYS A C 1
ATOM 1663 O O . CYS A 1 205 ? -2.446 17.291 3.740 1.00 97.25 205 CYS A O 1
ATOM 1665 N N . VAL A 1 206 ? -0.708 17.189 5.152 1.00 97.56 206 VAL A N 1
ATOM 1666 C CA . VAL A 1 206 ? -0.441 15.763 4.890 1.00 97.56 206 VAL A CA 1
ATOM 1667 C C . VAL A 1 206 ? -1.603 14.893 5.380 1.00 97.56 206 VAL A C 1
ATOM 1669 O O . VAL A 1 206 ? -2.002 13.969 4.677 1.00 97.56 206 VAL A O 1
ATOM 1672 N N . LYS A 1 207 ? -2.196 15.192 6.543 1.00 96.81 207 LYS A N 1
ATOM 1673 C CA . LYS A 1 207 ? -3.375 14.475 7.059 1.00 96.81 207 LYS A CA 1
ATOM 1674 C C . LYS A 1 207 ? -4.559 14.574 6.110 1.00 96.81 207 LYS A C 1
ATOM 1676 O O . LYS A 1 207 ? -5.175 13.551 5.840 1.00 96.81 207 LYS A O 1
ATOM 1681 N N . GLU A 1 208 ? -4.859 15.767 5.604 1.00 96.88 208 GLU A N 1
ATOM 1682 C CA . GLU A 1 208 ? -5.951 15.984 4.651 1.00 96.88 208 GLU A CA 1
ATOM 1683 C C . GLU A 1 208 ? -5.780 15.103 3.406 1.00 96.88 208 GLU A C 1
ATOM 1685 O O . GLU A 1 208 ? -6.689 14.348 3.055 1.00 96.88 208 GLU A O 1
ATOM 1690 N N . PHE A 1 209 ? -4.574 15.089 2.826 1.00 96.94 209 PHE A N 1
ATOM 1691 C CA . PHE A 1 209 ? -4.233 14.218 1.699 1.00 96.94 209 PHE A CA 1
ATOM 1692 C C . PHE A 1 209 ? -4.374 12.722 2.031 1.00 96.94 209 PHE A C 1
ATOM 1694 O O . PHE A 1 209 ? -4.982 11.964 1.274 1.00 96.94 209 PHE A O 1
ATOM 1701 N N . LEU A 1 210 ? -3.820 12.281 3.163 1.00 96.94 210 LEU A N 1
ATOM 1702 C CA . LEU A 1 210 ? -3.816 10.869 3.545 1.00 96.94 210 LEU A CA 1
ATOM 1703 C C . LEU A 1 210 ? -5.221 10.362 3.879 1.00 96.94 210 LEU A C 1
ATOM 1705 O O . LEU A 1 210 ? -5.621 9.286 3.432 1.00 96.94 210 LEU A O 1
ATOM 1709 N N . TYR A 1 211 ? -5.978 11.118 4.673 1.00 94.88 211 TYR A N 1
ATOM 1710 C CA . TYR A 1 211 ? -7.257 10.673 5.223 1.00 94.88 211 TYR A CA 1
ATOM 1711 C C . TYR A 1 211 ? -8.311 10.551 4.125 1.00 94.88 211 TYR A C 1
ATOM 1713 O O . TYR A 1 211 ? -9.053 9.570 4.120 1.00 94.88 211 TYR A O 1
ATOM 1721 N N . ALA A 1 212 ? -8.312 11.467 3.150 1.00 93.25 212 ALA A N 1
ATOM 1722 C CA . ALA A 1 212 ? -9.197 11.404 1.986 1.00 93.25 212 ALA A CA 1
ATOM 1723 C C . ALA A 1 212 ? -9.008 10.125 1.145 1.00 93.25 212 ALA A C 1
ATOM 1725 O O . ALA A 1 212 ? -9.916 9.709 0.430 1.00 93.25 212 ALA A O 1
ATOM 1726 N N . ARG A 1 213 ? -7.835 9.487 1.240 1.00 91.25 213 ARG A N 1
ATOM 1727 C CA . ARG A 1 213 ? -7.433 8.319 0.440 1.00 91.25 213 ARG A CA 1
ATOM 1728 C C . ARG A 1 213 ? -7.358 7.025 1.255 1.00 91.25 213 ARG A C 1
ATOM 1730 O O . ARG A 1 213 ? -6.911 6.002 0.745 1.00 91.25 213 ARG A O 1
ATOM 1737 N N . THR A 1 214 ? -7.774 7.048 2.521 1.00 92.81 214 THR A N 1
ATOM 1738 C CA . THR A 1 214 ? -7.660 5.888 3.412 1.00 92.81 214 THR A CA 1
ATOM 1739 C C . THR A 1 214 ? -8.957 5.073 3.421 1.00 92.81 214 THR A C 1
ATOM 1741 O O . THR A 1 214 ? -10.005 5.568 3.836 1.00 92.81 214 THR A O 1
ATOM 1744 N N . ARG A 1 215 ? -8.897 3.789 3.035 1.00 93.06 215 ARG A N 1
ATOM 1745 C CA . ARG A 1 215 ? -10.016 2.850 3.246 1.00 93.06 215 ARG A CA 1
ATOM 1746 C C . ARG A 1 215 ? -10.164 2.529 4.729 1.00 93.06 215 ARG A C 1
ATOM 1748 O O . ARG A 1 215 ? -9.175 2.364 5.437 1.00 93.06 215 ARG A O 1
ATOM 1755 N N . THR A 1 216 ? -11.405 2.390 5.187 1.00 93.94 216 THR A N 1
ATOM 1756 C CA . THR A 1 216 ? -11.693 1.969 6.561 1.00 93.94 216 THR A CA 1
ATOM 1757 C C . THR A 1 216 ? -11.951 0.468 6.615 1.00 93.94 216 THR A C 1
ATOM 1759 O O . THR A 1 216 ? -12.727 -0.047 5.813 1.00 93.94 216 THR A O 1
ATOM 1762 N N . ALA A 1 217 ? -11.309 -0.207 7.564 1.00 94.25 217 ALA A N 1
ATOM 1763 C CA . ALA A 1 217 ? -11.578 -1.586 7.936 1.00 94.25 217 ALA A CA 1
ATOM 1764 C C . ALA A 1 217 ? -12.124 -1.637 9.364 1.00 94.25 217 ALA A C 1
ATOM 1766 O O . ALA A 1 217 ? -11.663 -0.910 10.244 1.00 94.25 217 ALA A O 1
ATOM 1767 N N . GLU A 1 218 ? -13.103 -2.498 9.605 1.00 92.69 218 GLU A N 1
ATOM 1768 C CA . GLU A 1 218 ? -13.666 -2.690 10.935 1.00 92.69 218 GLU A CA 1
ATOM 1769 C C . GLU A 1 218 ? -12.924 -3.809 11.672 1.00 92.69 218 GLU A C 1
ATOM 1771 O O . GLU A 1 218 ? -12.735 -4.911 11.148 1.00 92.69 218 GLU A O 1
ATOM 1776 N N . ARG A 1 219 ? -12.510 -3.553 12.913 1.00 91.62 219 ARG A N 1
ATOM 1777 C CA . ARG A 1 219 ? -11.790 -4.552 13.705 1.00 91.62 219 ARG A CA 1
ATOM 1778 C C . ARG A 1 219 ? -12.705 -5.705 14.129 1.00 91.62 219 ARG A C 1
ATOM 1780 O O . ARG A 1 219 ? -13.754 -5.490 14.736 1.00 91.62 219 ARG A O 1
ATOM 1787 N N . ILE A 1 220 ? -12.267 -6.942 13.904 1.00 91.00 220 ILE A N 1
ATOM 1788 C CA . ILE A 1 220 ? -12.898 -8.126 14.499 1.00 91.00 220 ILE A CA 1
ATOM 1789 C C . ILE A 1 220 ? -12.319 -8.313 15.904 1.00 91.00 220 ILE A C 1
ATOM 1791 O O . ILE A 1 220 ? -11.127 -8.553 16.076 1.00 91.00 220 ILE A O 1
ATOM 1795 N N . ARG A 1 221 ? -13.166 -8.153 16.928 1.00 86.12 221 ARG A N 1
ATOM 1796 C CA . ARG A 1 221 ? -12.764 -8.242 18.347 1.00 86.12 221 ARG A CA 1
ATOM 1797 C C . ARG A 1 221 ? -12.901 -9.636 18.943 1.00 86.12 221 ARG A C 1
ATOM 1799 O O . ARG A 1 221 ? -12.256 -9.938 19.939 1.00 86.12 221 ARG A O 1
ATOM 1806 N N . LYS A 1 222 ? -13.806 -10.437 18.389 1.00 88.69 222 LYS A N 1
ATOM 1807 C CA . LYS A 1 222 ? -14.130 -11.777 18.866 1.00 88.69 222 LYS A CA 1
ATOM 1808 C C . LYS A 1 222 ? -14.175 -12.703 17.664 1.00 88.69 222 LYS A C 1
ATOM 1810 O O . LYS A 1 222 ? -14.807 -12.364 16.664 1.00 88.69 222 LYS A O 1
ATOM 1815 N N . LEU A 1 223 ? -13.490 -13.833 17.779 1.00 92.56 223 LEU A N 1
ATOM 1816 C CA . LEU A 1 223 ? -13.646 -14.945 16.851 1.00 92.56 223 LEU A CA 1
ATOM 1817 C C . LEU A 1 223 ? -14.959 -15.683 17.139 1.00 92.56 223 LEU A C 1
ATOM 1819 O O . LEU A 1 223 ? -15.531 -15.541 18.223 1.00 92.56 223 LEU A O 1
ATOM 1823 N N . GLY A 1 224 ? -15.424 -16.469 16.174 1.00 93.25 224 GLY A N 1
ATOM 1824 C CA . GLY A 1 224 ? -16.711 -17.154 16.229 1.00 93.25 224 GLY A CA 1
ATOM 1825 C C . GLY A 1 224 ? -17.816 -16.449 15.445 1.00 93.25 224 GLY A C 1
ATOM 1826 O O . GLY A 1 224 ? -17.556 -15.575 14.615 1.00 93.25 224 GLY A O 1
ATOM 1827 N N . TRP A 1 225 ? -19.058 -16.863 15.695 1.00 94.31 225 TRP A N 1
ATOM 1828 C CA . TRP A 1 225 ? -20.238 -16.330 15.017 1.00 94.31 225 TRP A CA 1
ATOM 1829 C C . TRP A 1 225 ? -20.504 -14.868 15.396 1.00 94.31 225 TRP A C 1
ATOM 1831 O O . TRP A 1 225 ? -20.511 -14.508 16.575 1.00 94.31 225 TRP A O 1
ATOM 1841 N N . ASN A 1 226 ? -20.743 -14.031 14.388 1.00 92.12 226 ASN A N 1
ATOM 1842 C CA . ASN A 1 226 ? -21.136 -12.639 14.548 1.00 92.12 226 ASN A CA 1
ATOM 1843 C C . ASN A 1 226 ? -22.517 -12.416 13.922 1.00 92.12 226 ASN A C 1
ATOM 1845 O O . ASN A 1 226 ? -22.627 -12.283 12.706 1.00 92.12 226 ASN A O 1
ATOM 1849 N N . GLU A 1 227 ? -23.555 -12.333 14.757 1.00 89.50 227 GLU A N 1
ATOM 1850 C CA . GLU A 1 227 ? -24.948 -12.163 14.312 1.00 89.50 227 GLU A CA 1
ATOM 1851 C C . GLU A 1 227 ? -25.157 -10.884 13.492 1.00 89.50 227 GLU A C 1
ATOM 1853 O O . GLU A 1 227 ? -25.803 -10.917 12.455 1.00 89.50 227 GLU A O 1
ATOM 1858 N N . ASN A 1 228 ? -24.550 -9.767 13.904 1.00 88.88 228 ASN A N 1
ATOM 1859 C CA . ASN A 1 228 ? -24.745 -8.471 13.244 1.00 88.88 228 ASN A CA 1
ATOM 1860 C C . ASN A 1 228 ? -24.118 -8.400 11.846 1.00 88.88 228 ASN A C 1
ATOM 1862 O O . ASN A 1 228 ? -24.510 -7.565 11.033 1.00 88.88 228 ASN A O 1
ATOM 1866 N N . LYS A 1 229 ? -23.085 -9.209 11.596 1.00 89.56 229 LYS A N 1
ATOM 1867 C CA . LYS A 1 229 ? -22.334 -9.214 10.333 1.00 89.56 229 LYS A CA 1
ATOM 1868 C C . LYS A 1 229 ? -22.572 -10.466 9.495 1.00 89.56 229 LYS A C 1
ATOM 1870 O O . LYS A 1 229 ? -22.074 -10.526 8.375 1.00 89.56 229 LYS A O 1
ATOM 1875 N N . GLU A 1 230 ? -23.301 -11.433 10.047 1.00 92.31 230 GLU A N 1
ATOM 1876 C CA . GLU A 1 230 ? -23.673 -12.695 9.408 1.00 92.31 230 GLU A CA 1
ATOM 1877 C C . GLU A 1 230 ? -22.463 -13.485 8.876 1.00 92.31 230 GLU A C 1
ATOM 1879 O O . GLU A 1 230 ? -22.484 -14.039 7.779 1.00 92.31 230 GLU A O 1
ATOM 1884 N N . PHE A 1 231 ? -21.382 -13.544 9.661 1.00 94.69 231 PHE A N 1
ATOM 1885 C CA . PHE A 1 231 ? -20.217 -14.376 9.353 1.00 94.69 231 PHE A CA 1
ATOM 1886 C C . PHE A 1 231 ? -19.681 -15.093 10.589 1.00 94.69 231 PHE A C 1
ATOM 1888 O O . PHE A 1 231 ? -19.893 -14.670 11.729 1.00 94.69 231 PHE A O 1
ATOM 1895 N N . PHE A 1 232 ? -18.896 -16.142 10.357 1.00 94.56 232 PHE A N 1
ATOM 1896 C CA . PHE A 1 232 ? -18.076 -16.778 11.383 1.00 94.56 232 PHE A CA 1
ATOM 1897 C C . PHE A 1 232 ? -16.607 -16.372 11.217 1.00 94.56 232 PHE A C 1
ATOM 1899 O O . PHE A 1 232 ? -16.024 -16.592 10.159 1.00 94.56 232 PHE A O 1
ATOM 1906 N N . ALA A 1 233 ? -15.993 -15.792 12.249 1.00 95.31 233 ALA A N 1
ATOM 1907 C CA . ALA A 1 233 ? -14.597 -15.359 12.219 1.00 95.31 233 ALA A CA 1
ATOM 1908 C C . ALA A 1 233 ? -13.624 -16.404 12.778 1.00 95.31 233 ALA A C 1
ATOM 1910 O O . ALA A 1 233 ? -13.824 -16.951 13.862 1.00 95.31 233 ALA A O 1
ATOM 1911 N N . PHE A 1 234 ? -12.521 -16.587 12.062 1.00 94.44 234 PHE A N 1
ATOM 1912 C CA . PHE A 1 234 ? -11.343 -17.366 12.429 1.00 94.44 234 PHE A CA 1
ATOM 1913 C C . PHE A 1 234 ? -10.123 -16.443 12.493 1.00 94.44 234 PHE A C 1
ATOM 1915 O O . PHE A 1 234 ? -10.135 -15.346 11.944 1.00 94.44 234 PHE A O 1
ATOM 1922 N N . GLY A 1 235 ? -9.031 -16.884 13.110 1.00 92.25 235 GLY A N 1
ATOM 1923 C CA . GLY A 1 235 ? -7.794 -16.105 13.169 1.00 92.25 235 GLY A CA 1
ATOM 1924 C C . GLY A 1 235 ? -7.174 -15.792 11.807 1.00 92.25 235 GLY A C 1
ATOM 1925 O O . GLY A 1 235 ? -6.423 -14.830 11.697 1.00 92.25 235 GLY A O 1
ATOM 1926 N N . ASN A 1 236 ? -7.492 -16.577 10.774 1.00 93.00 236 ASN A N 1
ATOM 1927 C CA . ASN A 1 236 ? -6.975 -16.428 9.413 1.00 93.00 236 ASN A CA 1
ATOM 1928 C C . ASN A 1 236 ? -8.027 -15.993 8.379 1.00 93.00 236 ASN A C 1
ATOM 1930 O O . ASN A 1 236 ? -7.726 -15.988 7.189 1.00 93.00 236 ASN A O 1
ATOM 1934 N N . GLY A 1 237 ? -9.251 -15.649 8.782 1.00 94.69 237 GLY A N 1
ATOM 1935 C CA . GLY A 1 237 ? -10.283 -15.255 7.822 1.00 94.69 237 GLY A CA 1
ATOM 1936 C C . GLY A 1 237 ? -11.696 -15.274 8.383 1.00 94.69 237 GLY A C 1
ATOM 1937 O O . GLY A 1 237 ? -11.906 -15.490 9.574 1.00 94.69 237 GLY A O 1
ATOM 1938 N N . ILE A 1 238 ? -12.682 -15.077 7.515 1.00 95.38 238 ILE A N 1
ATOM 1939 C CA . ILE A 1 238 ? -14.105 -15.221 7.849 1.00 95.38 238 ILE A CA 1
ATOM 1940 C C . ILE A 1 238 ? -14.775 -16.200 6.890 1.00 95.38 238 ILE A C 1
ATOM 1942 O O . ILE A 1 238 ? -14.414 -16.270 5.720 1.00 95.38 238 ILE A O 1
ATOM 1946 N N . VAL A 1 239 ? -15.773 -16.930 7.377 1.00 93.81 239 VAL A N 1
ATOM 1947 C CA . VAL A 1 239 ? -16.720 -17.664 6.535 1.00 93.81 239 VAL A CA 1
ATOM 1948 C C . VAL A 1 239 ? -18.011 -16.864 6.460 1.00 93.81 239 VAL A C 1
ATOM 1950 O O . VAL A 1 239 ? -18.646 -16.625 7.489 1.00 93.81 239 VAL A O 1
ATOM 1953 N N . GLN A 1 240 ? -18.398 -16.466 5.253 1.00 93.44 240 GLN A N 1
ATOM 1954 C CA . GLN A 1 240 ? -19.620 -15.717 4.972 1.00 93.44 240 GLN A CA 1
ATOM 1955 C C . GLN A 1 240 ? -20.313 -16.360 3.769 1.00 93.44 240 GLN A C 1
ATOM 1957 O O . GLN A 1 240 ? -19.665 -16.648 2.768 1.00 93.44 240 GLN A O 1
ATOM 1962 N N . ASP A 1 241 ? -21.612 -16.645 3.886 1.00 89.88 241 ASP A N 1
ATOM 1963 C CA . ASP A 1 241 ? -22.407 -17.306 2.835 1.00 89.88 241 ASP A CA 1
ATOM 1964 C C . ASP A 1 241 ? -21.812 -18.627 2.307 1.00 89.88 241 ASP A C 1
ATOM 1966 O O . ASP A 1 241 ? -21.954 -18.974 1.137 1.00 89.88 241 ASP A O 1
ATOM 1970 N N . GLY A 1 242 ? -21.131 -19.377 3.178 1.00 87.56 242 GLY A N 1
ATOM 1971 C CA . GLY A 1 242 ? -20.495 -20.651 2.828 1.00 87.56 242 GLY A CA 1
ATOM 1972 C C . GLY A 1 242 ? -19.141 -20.527 2.120 1.00 87.56 242 GLY A C 1
ATOM 1973 O O . GLY A 1 242 ? -18.526 -21.551 1.829 1.00 87.56 242 GLY A O 1
ATOM 1974 N N . GLU A 1 243 ? -18.640 -19.311 1.889 1.00 91.06 243 GLU A N 1
ATOM 1975 C CA . GLU A 1 243 ? -17.317 -19.063 1.315 1.00 91.06 243 GLU A CA 1
ATOM 1976 C C . GLU A 1 243 ? -16.333 -18.561 2.374 1.00 91.06 243 GLU A C 1
ATOM 1978 O O . GLU A 1 243 ? -16.687 -17.777 3.256 1.00 91.06 243 GLU A O 1
ATOM 1983 N N . PHE A 1 244 ? -15.078 -19.007 2.279 1.00 92.62 244 PHE A N 1
ATOM 1984 C CA . PHE A 1 244 ? -14.002 -18.553 3.154 1.00 92.62 244 PHE A CA 1
ATOM 1985 C C . PHE A 1 244 ? -13.223 -17.402 2.512 1.00 92.62 244 PHE A C 1
ATOM 1987 O O . PHE A 1 244 ? -12.646 -17.554 1.435 1.00 92.62 244 PHE A O 1
ATOM 1994 N N . TYR A 1 245 ? -13.169 -16.274 3.215 1.00 93.88 245 TYR A N 1
ATOM 1995 C CA . TYR A 1 245 ? -12.405 -15.086 2.859 1.00 93.88 245 TYR A CA 1
ATOM 1996 C C . TYR A 1 245 ? -11.173 -15.009 3.758 1.00 93.88 245 TYR A C 1
ATOM 1998 O O . TYR A 1 245 ? -11.272 -14.713 4.953 1.00 93.88 245 TYR A O 1
ATOM 2006 N N . GLU A 1 246 ? -10.014 -15.306 3.178 1.00 93.56 246 GLU A N 1
ATOM 2007 C CA . GLU A 1 246 ? -8.734 -15.308 3.880 1.00 93.56 246 GLU A CA 1
ATOM 2008 C C . GLU A 1 246 ? -8.233 -13.879 4.148 1.00 93.56 246 GLU A C 1
ATOM 2010 O O . GLU A 1 246 ? -8.485 -12.948 3.378 1.00 93.56 246 GLU A O 1
ATOM 2015 N N . VAL A 1 247 ? -7.518 -13.710 5.259 1.00 93.12 247 VAL A N 1
ATOM 2016 C CA . VAL A 1 247 ? -6.768 -12.485 5.570 1.00 93.12 247 VAL A CA 1
ATOM 2017 C C . VAL A 1 247 ? -5.595 -12.291 4.607 1.00 93.12 247 VAL A C 1
ATOM 2019 O O . VAL A 1 247 ? -4.880 -13.235 4.277 1.00 93.12 247 VAL A O 1
ATOM 2022 N N . ASP A 1 248 ? -5.339 -11.049 4.206 1.00 91.50 248 ASP A N 1
ATOM 2023 C CA . ASP A 1 248 ? -4.108 -10.686 3.508 1.00 91.50 248 ASP A CA 1
ATOM 2024 C C . ASP A 1 248 ? -2.907 -10.581 4.469 1.00 91.50 248 ASP A C 1
ATOM 2026 O O . ASP A 1 248 ? -3.010 -10.765 5.685 1.00 91.50 248 ASP A O 1
ATOM 2030 N N . GLU A 1 249 ? -1.737 -10.239 3.926 1.00 89.06 249 GLU A N 1
ATOM 2031 C CA . GLU A 1 249 ? -0.500 -10.077 4.700 1.00 89.06 249 GLU A CA 1
ATOM 2032 C C . GLU A 1 249 ? -0.587 -9.017 5.812 1.00 89.06 249 GLU A C 1
ATOM 2034 O O . GLU A 1 249 ? 0.210 -9.023 6.754 1.00 89.06 249 GLU A O 1
ATOM 2039 N N . MET A 1 250 ? -1.522 -8.077 5.689 1.00 88.12 250 MET A N 1
ATOM 2040 C CA . MET A 1 250 ? -1.762 -7.030 6.668 1.00 88.12 250 MET A CA 1
ATOM 2041 C C . MET A 1 250 ? -2.801 -7.437 7.705 1.00 88.12 250 MET A C 1
ATOM 2043 O O . MET A 1 250 ? -2.978 -6.681 8.656 1.00 88.12 250 MET A O 1
ATOM 2047 N N . GLY A 1 251 ? -3.433 -8.606 7.581 1.00 90.50 251 GLY A N 1
ATOM 2048 C CA . GLY A 1 251 ? -4.545 -9.035 8.427 1.00 90.50 251 GLY A CA 1
ATOM 2049 C C . GLY A 1 251 ? -5.898 -8.503 7.951 1.00 90.50 251 GLY A C 1
ATOM 2050 O O . GLY A 1 251 ? -6.843 -8.458 8.737 1.00 90.50 251 GLY A O 1
ATOM 2051 N N . ILE A 1 252 ? -6.001 -8.036 6.704 1.00 93.06 252 ILE A N 1
ATOM 2052 C CA . ILE A 1 252 ? -7.214 -7.434 6.152 1.00 93.06 252 ILE A CA 1
ATOM 2053 C C . ILE A 1 252 ? -7.978 -8.451 5.317 1.00 93.06 252 ILE A C 1
ATOM 2055 O O . ILE A 1 252 ? -7.415 -9.167 4.498 1.00 93.06 252 ILE A O 1
ATOM 2059 N N . ILE A 1 253 ? -9.290 -8.462 5.489 1.00 94.44 253 ILE A N 1
ATOM 2060 C CA . ILE A 1 253 ? -10.227 -9.262 4.711 1.00 94.44 253 ILE A CA 1
ATOM 2061 C C . ILE A 1 253 ? -11.076 -8.293 3.906 1.00 94.44 253 ILE A C 1
ATOM 2063 O O . ILE A 1 253 ? -11.593 -7.334 4.475 1.00 94.44 253 ILE A O 1
ATOM 2067 N N . SER A 1 254 ? -11.237 -8.531 2.607 1.00 92.81 254 SER A N 1
ATOM 2068 C CA . SER A 1 254 ? -12.270 -7.863 1.807 1.00 92.81 254 SER A CA 1
ATOM 2069 C C . SER A 1 254 ? -13.368 -8.872 1.493 1.00 92.81 254 SER A C 1
ATOM 2071 O O . SER A 1 254 ? -13.095 -9.878 0.842 1.00 92.81 254 SER A O 1
ATOM 2073 N N . ASP A 1 255 ? -14.581 -8.618 1.981 1.00 87.56 255 ASP A N 1
ATOM 2074 C CA . ASP A 1 255 ? -15.736 -9.467 1.687 1.00 87.56 255 ASP A CA 1
ATOM 2075 C C . ASP A 1 255 ? -16.258 -9.243 0.253 1.00 87.56 255 ASP A C 1
ATOM 2077 O O . ASP A 1 255 ? -15.813 -8.341 -0.470 1.00 87.56 255 ASP A O 1
AT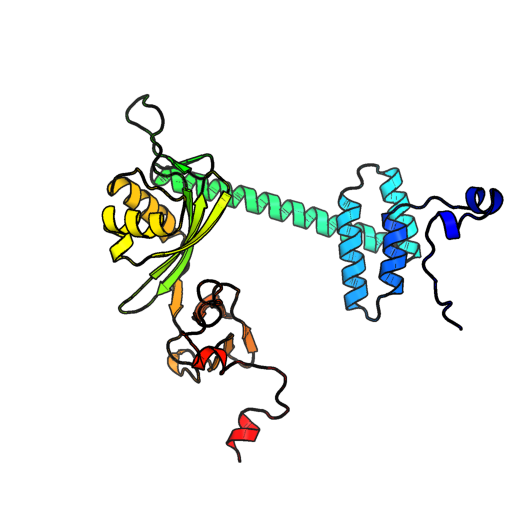OM 2081 N N . LYS A 1 256 ? -17.259 -10.031 -0.157 1.00 85.00 256 LYS A N 1
ATOM 2082 C CA . LYS A 1 256 ? -17.924 -9.895 -1.467 1.00 85.00 256 LYS A CA 1
ATOM 2083 C C . LYS A 1 256 ? -18.548 -8.518 -1.728 1.00 85.00 256 LYS A C 1
ATOM 2085 O O . LYS A 1 256 ? -18.758 -8.145 -2.880 1.00 85.00 256 LYS A O 1
ATOM 2090 N N . ASN A 1 257 ? -18.852 -7.763 -0.674 1.00 86.12 257 ASN A N 1
ATOM 2091 C CA . ASN A 1 257 ? -19.453 -6.433 -0.737 1.00 86.12 257 ASN A CA 1
ATOM 2092 C C . ASN A 1 257 ? -18.397 -5.314 -0.652 1.00 86.12 257 ASN A C 1
ATOM 2094 O O . ASN A 1 257 ? -18.757 -4.147 -0.483 1.00 86.12 257 ASN A O 1
ATOM 2098 N N . ASN A 1 258 ? -17.104 -5.646 -0.757 1.00 84.69 258 ASN A N 1
ATOM 2099 C CA . ASN A 1 258 ? -15.967 -4.743 -0.556 1.00 84.69 258 ASN A CA 1
ATOM 2100 C C . ASN A 1 258 ? -15.878 -4.111 0.848 1.00 84.69 258 ASN A C 1
ATOM 2102 O O . ASN A 1 258 ? -15.133 -3.137 1.038 1.00 84.69 258 ASN A O 1
ATOM 2106 N N . LYS A 1 259 ? -16.574 -4.656 1.851 1.00 90.81 259 LYS A N 1
ATOM 2107 C CA . LYS A 1 259 ? -16.343 -4.292 3.252 1.00 90.81 259 LYS A CA 1
ATOM 2108 C C . LYS A 1 259 ? -15.011 -4.871 3.696 1.00 90.81 259 LYS A C 1
ATOM 2110 O O . LYS A 1 259 ? -14.673 -6.009 3.378 1.00 90.81 259 LYS A O 1
ATOM 2115 N N . ALA A 1 260 ? -14.250 -4.059 4.421 1.00 94.00 260 ALA A N 1
ATOM 2116 C CA . ALA A 1 260 ? -12.964 -4.466 4.949 1.00 94.00 260 ALA A CA 1
ATOM 2117 C C . ALA A 1 260 ? -13.078 -4.812 6.435 1.00 94.00 260 ALA A C 1
ATOM 2119 O O . ALA A 1 260 ? -13.624 -4.031 7.218 1.00 94.00 260 ALA A O 1
ATOM 2120 N N . TYR A 1 261 ? -12.512 -5.948 6.823 1.00 93.88 261 TYR A N 1
ATOM 2121 C CA . TYR A 1 261 ? -12.377 -6.368 8.214 1.00 93.88 261 TYR A CA 1
ATOM 2122 C C . TYR A 1 261 ? -10.911 -6.565 8.566 1.00 93.88 261 TYR A C 1
ATOM 2124 O O . TYR A 1 261 ? -10.105 -6.876 7.694 1.00 93.88 261 TYR A O 1
ATOM 2132 N N . TYR A 1 262 ? -10.562 -6.377 9.836 1.00 93.12 262 TYR A N 1
ATOM 2133 C CA . TYR A 1 262 ? -9.186 -6.497 10.309 1.00 93.12 262 TYR A CA 1
ATOM 2134 C C . TYR A 1 262 ? -9.048 -7.522 11.433 1.00 93.12 262 TYR A C 1
ATOM 2136 O O . TYR A 1 262 ? -9.728 -7.420 12.461 1.00 93.12 262 TYR A O 1
ATOM 2144 N N . ILE A 1 263 ? -8.125 -8.466 11.238 1.00 92.25 263 ILE A N 1
ATOM 2145 C CA . ILE A 1 263 ? -7.686 -9.468 12.207 1.00 92.25 263 ILE A CA 1
ATOM 2146 C C . ILE A 1 263 ? -6.169 -9.307 12.407 1.00 92.25 263 ILE A C 1
ATOM 2148 O O . ILE A 1 263 ? -5.385 -9.675 11.536 1.00 92.25 263 ILE A O 1
ATOM 2152 N N . PRO A 1 264 ? -5.714 -8.772 13.553 1.00 87.69 264 PRO A N 1
ATOM 2153 C CA . PRO A 1 264 ? -4.297 -8.460 13.761 1.00 87.69 264 PRO A CA 1
ATOM 2154 C C . PRO A 1 264 ? -3.409 -9.702 13.928 1.00 87.69 264 PRO A C 1
ATOM 2156 O O . PRO A 1 264 ? -2.201 -9.615 13.720 1.00 87.69 264 PRO A O 1
ATOM 2159 N N . ALA A 1 265 ? -3.986 -10.848 14.302 1.00 84.81 265 ALA A N 1
ATOM 2160 C CA . ALA A 1 265 ? -3.259 -12.050 14.713 1.00 84.81 265 ALA A CA 1
ATOM 2161 C C . ALA A 1 265 ? -2.277 -12.591 13.661 1.00 84.81 265 ALA A C 1
ATOM 2163 O O . ALA A 1 265 ? -1.242 -13.153 14.017 1.00 84.81 265 ALA A O 1
ATOM 2164 N N . THR A 1 266 ? -2.593 -12.406 12.380 1.00 80.25 266 THR A N 1
ATOM 2165 C CA . THR A 1 266 ? -1.811 -12.886 11.230 1.00 80.25 266 THR A CA 1
ATOM 2166 C C . THR A 1 266 ? -1.097 -11.764 10.478 1.00 80.25 266 THR A C 1
ATOM 2168 O O . THR A 1 266 ? -0.385 -12.034 9.513 1.00 80.25 266 THR A O 1
ATOM 2171 N N . SER A 1 267 ? -1.251 -10.511 10.916 1.00 84.88 267 SER A N 1
ATOM 2172 C CA . SER A 1 267 ? -0.621 -9.360 10.272 1.00 84.88 267 SER A CA 1
ATOM 2173 C C . SER A 1 267 ? 0.902 -9.438 10.369 1.00 84.88 267 SER A C 1
ATOM 2175 O O . SER A 1 267 ? 1.450 -9.740 11.434 1.00 84.88 267 SER A O 1
ATOM 2177 N N . LYS A 1 268 ? 1.605 -9.056 9.296 1.00 85.0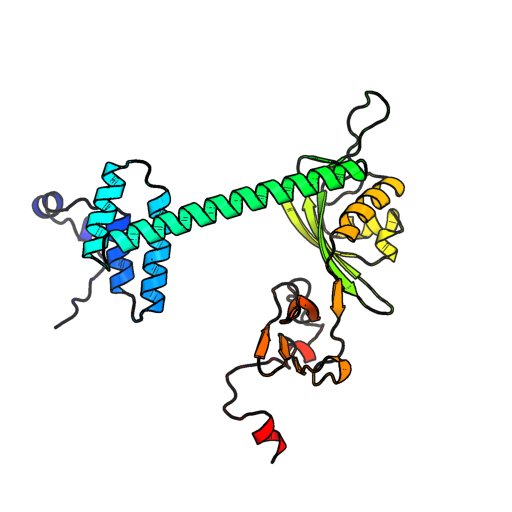0 268 LYS A N 1
ATOM 2178 C CA . LYS A 1 268 ? 3.072 -8.897 9.289 1.00 85.00 268 LYS A CA 1
ATOM 2179 C C . LYS A 1 268 ? 3.599 -7.965 10.384 1.00 85.00 268 LYS A C 1
ATOM 2181 O O . LYS A 1 268 ? 4.755 -8.084 10.764 1.00 85.00 268 LYS A O 1
ATOM 2186 N N . ILE A 1 269 ? 2.769 -7.060 10.909 1.00 83.38 269 ILE A N 1
ATOM 2187 C CA . ILE A 1 269 ? 3.139 -6.167 12.020 1.00 83.38 269 ILE A CA 1
ATOM 2188 C C . ILE A 1 269 ? 3.411 -6.964 13.305 1.00 83.38 269 ILE A C 1
ATOM 2190 O O . ILE A 1 269 ? 4.278 -6.599 14.095 1.00 83.38 269 ILE A O 1
ATOM 2194 N N . TYR A 1 270 ? 2.669 -8.051 13.521 1.00 84.62 270 TYR A N 1
ATOM 2195 C CA . TYR A 1 270 ? 2.675 -8.802 14.776 1.00 84.62 270 TYR A CA 1
ATOM 2196 C C . TYR A 1 270 ? 3.165 -10.237 14.621 1.00 84.62 270 TYR A C 1
ATOM 2198 O O . TYR A 1 270 ? 3.285 -10.936 15.625 1.00 84.62 270 TYR A O 1
ATOM 2206 N N . CYS A 1 271 ? 3.453 -10.701 13.402 1.00 77.38 271 CYS A N 1
ATOM 2207 C CA . CYS A 1 271 ? 3.770 -12.103 13.142 1.00 77.38 271 CYS A CA 1
ATOM 2208 C C . CYS A 1 271 ? 4.949 -12.617 13.990 1.00 77.38 271 CYS A C 1
ATOM 2210 O O . CYS A 1 271 ? 4.874 -13.744 14.477 1.00 77.38 271 CYS A O 1
ATOM 2212 N N . GLU A 1 272 ? 5.950 -11.772 14.260 1.00 80.25 272 GLU A N 1
ATOM 2213 C CA . GLU A 1 272 ? 7.133 -12.094 15.073 1.00 80.25 272 GLU A CA 1
ATOM 2214 C C . GLU A 1 272 ? 6.897 -12.013 16.592 1.00 80.25 272 GLU A C 1
ATOM 2216 O O . GLU A 1 272 ? 7.678 -12.560 17.369 1.00 80.25 272 GLU A O 1
ATOM 2221 N N . ASN A 1 273 ? 5.813 -11.375 17.044 1.00 83.88 273 ASN A N 1
ATOM 2222 C CA . ASN A 1 273 ? 5.486 -11.283 18.465 1.00 83.88 273 ASN A CA 1
ATOM 2223 C C . ASN A 1 273 ? 4.579 -12.450 18.891 1.00 83.88 273 ASN A C 1
ATOM 2225 O O . ASN A 1 273 ? 3.361 -12.415 18.704 1.00 83.88 273 ASN A O 1
ATOM 2229 N N . ALA A 1 274 ? 5.184 -13.487 19.474 1.00 81.50 274 ALA A N 1
ATOM 2230 C CA . ALA A 1 274 ? 4.490 -14.695 19.929 1.00 81.50 274 ALA A CA 1
ATOM 2231 C C . ALA A 1 274 ? 3.697 -14.519 21.243 1.00 81.50 274 ALA A C 1
ATOM 2233 O O . ALA A 1 274 ? 2.915 -15.395 21.618 1.00 81.50 274 ALA A O 1
ATOM 2234 N N . GLU A 1 275 ? 3.878 -13.407 21.956 1.00 86.62 275 GLU A N 1
ATOM 2235 C CA . GLU A 1 275 ? 3.206 -13.157 23.238 1.00 86.62 275 GLU A CA 1
ATOM 2236 C C . GLU A 1 275 ? 1.766 -12.657 23.060 1.00 86.62 275 GLU A C 1
ATOM 2238 O O . GLU A 1 275 ? 0.974 -12.682 24.000 1.00 86.62 275 GLU A O 1
ATOM 2243 N N . ILE A 1 276 ? 1.405 -12.239 21.844 1.00 87.12 276 ILE A N 1
ATOM 2244 C CA . ILE A 1 276 ? 0.102 -11.660 21.519 1.00 87.12 276 ILE A CA 1
ATOM 2245 C C . ILE A 1 276 ? -0.680 -12.530 20.530 1.00 87.12 276 ILE A C 1
ATOM 2247 O O . ILE A 1 276 ? -0.121 -13.169 19.636 1.00 87.12 276 ILE A O 1
ATOM 2251 N N . PHE A 1 277 ? -2.007 -12.513 20.676 1.00 86.88 277 PHE A N 1
ATOM 2252 C CA . PHE A 1 277 ? -2.968 -13.218 19.815 1.00 86.88 277 PHE A CA 1
ATOM 2253 C C . PHE A 1 277 ? -2.822 -14.750 19.786 1.00 86.88 277 PHE A C 1
ATOM 2255 O O . PHE A 1 277 ? -3.063 -15.389 18.762 1.00 86.88 277 PHE A O 1
ATOM 2262 N N . GLN A 1 278 ? -2.389 -15.359 20.895 1.00 86.19 278 GLN A N 1
ATOM 2263 C CA . GLN A 1 278 ? -2.136 -16.804 20.967 1.00 86.19 278 GLN A CA 1
ATOM 2264 C C . GLN A 1 278 ? -3.382 -17.635 20.638 1.00 86.19 278 GLN A C 1
ATOM 2266 O O . GLN A 1 278 ? -3.292 -18.597 19.878 1.00 86.19 278 GLN A O 1
ATOM 2271 N N . PHE A 1 279 ? -4.540 -17.247 21.178 1.00 85.25 279 PHE A N 1
ATOM 2272 C CA . PHE A 1 279 ? -5.804 -17.939 20.934 1.00 85.25 279 PHE A CA 1
ATOM 2273 C C . PHE A 1 279 ? -6.239 -17.798 19.474 1.00 85.25 279 PHE A C 1
ATOM 2275 O O . PHE A 1 279 ? -6.585 -18.779 18.818 1.00 85.25 279 PHE A O 1
ATOM 2282 N N . GLU A 1 280 ? -6.166 -16.584 18.933 1.00 87.62 280 GLU A N 1
ATOM 2283 C CA . GLU A 1 280 ? -6.573 -16.308 17.564 1.00 87.62 280 GLU A CA 1
ATOM 2284 C C . GLU A 1 280 ? -5.722 -17.082 16.559 1.00 87.62 280 GLU A C 1
ATOM 2286 O O . GLU A 1 280 ? -6.262 -17.651 15.615 1.00 87.62 280 GLU A O 1
ATOM 2291 N N . ARG A 1 281 ? -4.411 -17.202 16.795 1.00 88.50 281 ARG A N 1
ATOM 2292 C CA . ARG A 1 281 ? -3.516 -18.004 15.944 1.00 88.50 281 ARG A CA 1
ATOM 2293 C C . ARG A 1 281 ? -3.795 -19.509 15.994 1.00 88.50 281 ARG A C 1
ATOM 2295 O O . ARG A 1 281 ? -3.357 -20.221 15.095 1.00 88.50 281 ARG A O 1
ATOM 2302 N N . GLN A 1 282 ? -4.495 -20.002 17.017 1.00 87.94 282 GLN A N 1
ATOM 2303 C CA . GLN A 1 282 ? -4.889 -21.411 17.125 1.00 87.94 282 GLN A CA 1
ATOM 2304 C C . GLN A 1 282 ? -6.247 -21.686 16.470 1.00 87.94 282 GLN A C 1
ATOM 2306 O O . GLN A 1 282 ? -6.447 -22.751 15.887 1.00 87.94 282 GLN A O 1
ATOM 2311 N N . MET A 1 283 ? -7.178 -20.732 16.533 1.00 89.50 283 MET A N 1
ATOM 2312 C CA . MET A 1 283 ? -8.527 -20.873 15.984 1.00 89.50 283 MET A CA 1
ATOM 2313 C C . MET A 1 283 ? -8.567 -20.505 14.492 1.00 89.50 283 MET A C 1
ATOM 2315 O O . MET A 1 283 ? -9.143 -19.491 14.100 1.00 89.50 283 MET A O 1
ATOM 2319 N N . VAL A 1 284 ? -7.944 -21.328 13.647 1.00 89.94 284 VAL A N 1
ATOM 2320 C CA . VAL A 1 284 ? -7.844 -21.105 12.194 1.00 89.94 284 VAL A CA 1
ATOM 2321 C C . VAL A 1 284 ? -8.765 -22.024 11.393 1.00 89.94 284 VAL A C 1
ATOM 2323 O O . VAL A 1 284 ? -8.978 -23.185 11.742 1.00 89.94 284 VAL A O 1
ATOM 2326 N N . HIS A 1 285 ? -9.292 -21.513 10.285 1.00 87.62 285 HIS A N 1
ATOM 2327 C CA . HIS A 1 285 ? -10.031 -22.303 9.311 1.00 87.62 285 HIS A CA 1
ATOM 2328 C C . HIS A 1 285 ? -9.063 -23.171 8.496 1.00 87.62 285 HIS A C 1
ATOM 2330 O O . HIS A 1 285 ? -8.065 -22.667 7.971 1.00 87.62 285 HIS A O 1
ATOM 2336 N N . THR A 1 286 ? -9.361 -24.467 8.362 1.00 82.75 286 THR A N 1
ATOM 2337 C CA . THR A 1 286 ? -8.585 -25.396 7.526 1.00 82.75 286 THR A CA 1
ATOM 2338 C C . THR A 1 286 ? -9.512 -26.319 6.741 1.00 82.75 286 THR A C 1
ATOM 2340 O O . THR A 1 286 ? -10.499 -26.809 7.276 1.00 82.75 286 THR A O 1
ATOM 2343 N N . ASN A 1 287 ? -9.148 -26.647 5.499 1.00 70.69 287 ASN A N 1
ATOM 2344 C CA . ASN A 1 287 ? -9.914 -27.581 4.658 1.00 70.69 287 ASN A CA 1
ATOM 2345 C C . ASN A 1 287 ? -9.599 -29.063 4.961 1.00 70.69 287 ASN A C 1
ATOM 2347 O O . ASN A 1 287 ? -9.838 -29.930 4.125 1.00 70.69 287 ASN A O 1
ATOM 2351 N N . LYS A 1 288 ? -8.977 -29.362 6.112 1.00 65.94 288 LYS A N 1
ATOM 2352 C CA . LYS A 1 288 ? -8.436 -30.698 6.437 1.00 65.94 288 LYS A CA 1
ATOM 2353 C C . LYS A 1 288 ? -9.328 -31.525 7.366 1.00 65.94 288 LYS A C 1
ATOM 2355 O O . LYS A 1 288 ? -9.003 -32.677 7.640 1.00 65.94 288 LYS A O 1
ATOM 2360 N N . SER A 1 289 ? -10.428 -30.969 7.860 1.00 58.47 289 SER A N 1
ATOM 2361 C CA . SER A 1 289 ? -11.382 -31.684 8.707 1.00 58.47 289 SER A CA 1
ATOM 2362 C C . SER A 1 289 ? -12.368 -32.487 7.855 1.00 58.47 289 SER A C 1
ATOM 2364 O O . SER A 1 289 ? -13.111 -31.925 7.060 1.00 58.47 289 SER A O 1
ATOM 2366 N N . GLY A 1 290 ? -12.384 -33.811 8.041 1.00 57.97 290 GLY A N 1
ATOM 2367 C CA . GLY A 1 290 ? -13.302 -34.744 7.369 1.00 57.97 290 GLY A CA 1
ATOM 2368 C C . GLY A 1 290 ? -14.722 -34.788 7.948 1.00 57.97 290 GLY A C 1
ATOM 2369 O O . GLY A 1 290 ? -15.448 -35.732 7.659 1.00 57.97 290 GLY A O 1
ATOM 2370 N N . ALA A 1 291 ? -15.090 -33.816 8.784 1.00 59.53 291 ALA A N 1
ATOM 2371 C CA . ALA A 1 291 ? -16.430 -33.642 9.330 1.00 59.53 291 ALA A CA 1
ATOM 2372 C C . ALA A 1 291 ? -16.791 -32.154 9.287 1.00 59.53 291 ALA A C 1
ATOM 2374 O O . ALA A 1 291 ? -15.955 -31.295 9.591 1.00 59.53 291 ALA A O 1
ATOM 2375 N N . SER A 1 292 ? -18.021 -31.853 8.889 1.00 62.53 292 SER A N 1
ATOM 2376 C CA . SER A 1 292 ? -18.558 -30.493 8.905 1.00 62.53 292 SER A CA 1
ATOM 2377 C C . SER A 1 292 ? -18.846 -30.032 10.340 1.00 62.53 292 SER A C 1
ATOM 2379 O O . SER A 1 292 ? -19.069 -30.845 11.236 1.00 62.53 292 SER A O 1
ATOM 2381 N N . LEU A 1 293 ? -18.882 -28.712 10.570 1.00 62.25 293 LEU A N 1
ATOM 2382 C CA . LEU A 1 293 ? -19.269 -28.153 11.875 1.00 62.25 293 LEU A CA 1
ATOM 2383 C C . LEU A 1 293 ? -20.657 -28.660 12.311 1.00 62.25 293 LEU A C 1
ATOM 2385 O O . LEU A 1 293 ? -20.877 -28.903 13.491 1.00 62.25 293 LEU A O 1
ATOM 2389 N N . ASN A 1 294 ? -21.563 -28.863 11.349 1.00 66.38 294 ASN A N 1
ATOM 2390 C CA . ASN A 1 294 ? -22.896 -29.405 11.596 1.00 66.38 294 ASN A CA 1
ATOM 2391 C C . ASN A 1 294 ? -22.828 -30.840 12.157 1.00 66.38 294 ASN A C 1
ATOM 2393 O O . ASN A 1 294 ? -23.328 -31.105 13.245 1.00 66.38 294 ASN A O 1
ATOM 2397 N N . GLU A 1 295 ? -22.083 -31.732 11.495 1.00 67.31 295 GLU A N 1
ATOM 2398 C CA . GLU A 1 295 ? -21.892 -33.122 11.948 1.00 67.31 295 GLU A CA 1
ATOM 2399 C C . GLU A 1 295 ? -21.216 -33.239 13.324 1.00 67.31 295 GLU A C 1
ATOM 2401 O O . GLU A 1 295 ? -21.383 -34.248 14.010 1.00 67.31 295 GLU A O 1
ATOM 2406 N N . PHE A 1 296 ? -20.427 -32.236 13.725 1.00 66.75 296 PHE A N 1
ATOM 2407 C CA . PHE A 1 296 ? -19.802 -32.191 15.045 1.00 66.75 296 PHE A CA 1
ATOM 2408 C C . PHE A 1 296 ? -20.773 -31.744 16.148 1.00 66.75 296 PHE A C 1
ATOM 2410 O O . PHE A 1 296 ? -20.679 -32.251 17.260 1.00 66.75 296 PHE A O 1
ATOM 2417 N N . VAL A 1 297 ? -21.681 -30.805 15.856 1.00 69.75 297 VAL A N 1
ATOM 2418 C CA . VAL A 1 297 ? -22.621 -30.221 16.835 1.00 69.75 297 VAL A CA 1
ATOM 2419 C C . VAL A 1 297 ? -23.879 -31.078 17.022 1.00 69.75 297 VAL A C 1
ATOM 2421 O O . VAL A 1 297 ? -24.479 -31.045 18.091 1.00 69.75 297 VAL A O 1
ATOM 2424 N N . GLU A 1 298 ? -24.274 -31.869 16.021 1.00 65.00 298 GLU A N 1
ATOM 2425 C CA . GLU A 1 298 ? -25.394 -32.821 16.133 1.00 65.00 298 GLU A CA 1
ATOM 2426 C C . GLU A 1 298 ? -25.069 -34.085 16.965 1.00 65.00 298 GLU A C 1
ATOM 2428 O O . GLU A 1 298 ? -25.937 -34.946 17.132 1.00 65.00 298 GLU A O 1
ATOM 2433 N N . ARG A 1 299 ? -23.846 -34.213 17.501 1.00 45.94 299 ARG A N 1
ATOM 2434 C CA . ARG A 1 299 ? -23.424 -35.299 18.404 1.00 45.94 299 ARG A CA 1
ATOM 2435 C C . ARG A 1 299 ? -23.306 -34.833 19.849 1.00 45.94 299 ARG A C 1
ATOM 2437 O O . ARG A 1 299 ? -23.677 -35.646 20.725 1.00 45.94 299 ARG A O 1
#

Organism: NCBI:txid749906

Sequence (299 aa):
ANREVLIKNDADSYIQSMDIYLSLKEKYFLVWMAEKLFAQTSDLAEEGQCVSRIAELLRFVKDQMVYDQCIGQLGKIYGKTRLWRNAVEQIRNNAKKTRTTGMDKKQEETDALRQVGLFVSNNCYFCLGKEDDDPIRLSNFVMEPLFHIHDESNGVRLFRLTNSFRETCIVELKESEMVSIANFQQKIGSCGNFLWLGKLDKLNCVKEFLYARTRTAERIRKLGWNENKEFFAFGNGIVQDGEFYEVDEMGIISDKNNKAYYIPATSKIYCENAEIFQFERQMVHTNKSGASLNEFVER

Radius of gyration: 27.75 Å; chains: 1; bounding box: 60×81×61 Å